Protein AF-A0ABD2W248-F1 (afdb_monomer_lite)

Secondary structure (DSSP, 8-state):
-HHHHHHHHHHHHHHTT-TTHHHHHHHHHHHHHH----HHHHHHHHHHHHHHHHHHHHPPPP----HHHHHHHHHHHHHHHHHHTS-GGGTEEEEEETTTEEEEEESSPPPTT--------S-----GGGTTTB-TTT--B-TT-EE-SS-SS-EESSHHHHHHHIIIIIHHHHHHHHHHHHH-TTHHHHHHHHHHHHHHHHTT-SSHHHHHHHHT--SSS--PPPSS---HHHHHHHHHHGGGGG---S--HHHHHHHHHHHHHHHHHSSSS-GGGTTS-GGGGGG-HHHHHHHHHHHHHHHHHHHH-----------HHHHHHHHHHTT-TTS-------

pLDDT: mean 82.53, std 17.29, range [22.02, 96.44]

InterPro domains:
  IPR002893 Zinc finger, MYND-type [PS01360] (135-174)
  IPR002893 Zinc finger, MYND-type [PS50865] (135-174)
  IPR046341 SET domain superfamily [SSF82199] (90-182)
  IPR052097 SET and MYND domain-containing protein [PTHR46165] (3-312)

Foldseek 3Di:
DVLLVLLVVLLVCLQQVHPCSVVSLVVSVVVLVVDPDDPVVNVVSVVSSVVSVVSSVPHDHDDDPPVVVVVVVVVVVVLLVVQVVDDLVVFWDWDQDPPPGTDIGGPDDDDPPHDNDDDDDLWDADDQVCQQQAARQPRHGLPPWDADPQARRGTHNDPVSVVVLCLQACVLCRQLVVVLCVVPVCLCVQQVRLNSLLRNLCSVDPDLVVVCVQQCCDPDRDGDHDPDPRDPSSVSLVVLSVLLPPQDPDPPVVLLVSLLSSLLSSLCGHPRDPVVSNPDDSVCCVVDPSSVVSSVSSSSSSSSCVPPPDDDDDDDVPDVVVVVVVVVVVVPPPDDDDPDDD

Organism: NCBI:txid54128

Structure (mmCIF, N/CA/C/O backbone):
data_AF-A0ABD2W248-F1
#
_entry.id   AF-A0ABD2W248-F1
#
loop_
_atom_site.group_PDB
_atom_site.id
_atom_site.type_symbol
_atom_site.label_atom_id
_atom_site.label_alt_id
_atom_site.label_comp_id
_atom_site.label_asym_id
_atom_site.label_entity_id
_atom_site.label_seq_id
_atom_site.pdbx_PDB_ins_code
_atom_site.Cartn_x
_atom_site.Cartn_y
_atom_site.Cartn_z
_atom_site.occupancy
_atom_site.B_iso_or_equiv
_atom_site.auth_seq_id
_atom_site.auth_comp_id
_atom_site.auth_asym_id
_atom_site.auth_atom_id
_atom_site.pdbx_PDB_model_num
ATOM 1 N N . MET A 1 1 ? 29.652 6.378 -11.101 1.00 60.09 1 MET A N 1
ATOM 2 C CA . MET A 1 1 ? 28.408 5.580 -10.934 1.00 60.09 1 MET A CA 1
ATOM 3 C C . MET A 1 1 ? 27.224 6.115 -11.757 1.00 60.09 1 MET A C 1
ATOM 5 O O . MET A 1 1 ? 26.672 5.351 -12.539 1.00 60.09 1 MET A O 1
ATOM 9 N N . LYS A 1 2 ? 26.875 7.413 -11.671 1.00 78.38 2 LYS A N 1
ATOM 10 C CA . LYS A 1 2 ? 25.705 8.021 -12.350 1.00 78.38 2 LYS A CA 1
ATOM 11 C C . LYS A 1 2 ? 25.655 7.810 -13.876 1.00 78.38 2 LYS A C 1
ATOM 13 O O . LYS A 1 2 ? 24.636 7.373 -14.392 1.00 78.38 2 LYS A O 1
ATOM 18 N N . LEU A 1 3 ? 26.761 8.012 -14.597 1.00 87.19 3 LEU A N 1
ATOM 19 C CA . LEU A 1 3 ? 26.796 7.879 -16.064 1.00 87.19 3 LEU A CA 1
ATOM 20 C C . LEU A 1 3 ? 26.410 6.475 -16.575 1.00 87.19 3 LEU A C 1
ATOM 22 O O . LEU A 1 3 ? 25.696 6.353 -17.569 1.00 87.19 3 LEU A O 1
ATOM 26 N N . LYS A 1 4 ? 26.838 5.406 -15.885 1.00 87.44 4 LYS A N 1
ATOM 27 C CA . LYS A 1 4 ? 26.494 4.023 -16.264 1.00 87.44 4 LYS A CA 1
ATOM 28 C C . LYS A 1 4 ? 24.980 3.784 -16.197 1.00 87.44 4 LYS A C 1
ATOM 30 O O . LYS A 1 4 ? 24.439 3.123 -17.079 1.00 87.44 4 LYS A O 1
ATOM 35 N N . LEU A 1 5 ? 24.300 4.370 -15.207 1.00 88.38 5 LEU A N 1
ATOM 36 C CA . LEU A 1 5 ? 22.841 4.289 -15.072 1.00 88.38 5 LEU A CA 1
ATOM 37 C C . LEU A 1 5 ? 22.132 4.979 -16.237 1.00 88.38 5 LEU A C 1
ATOM 39 O O . LEU A 1 5 ? 21.208 4.416 -16.814 1.00 88.38 5 LEU A O 1
ATOM 43 N N . TYR A 1 6 ? 22.608 6.157 -16.640 1.00 92.56 6 TYR A N 1
ATOM 44 C CA . TYR A 1 6 ? 22.074 6.863 -17.805 1.00 92.56 6 TYR A CA 1
ATOM 45 C C . TYR A 1 6 ? 22.302 6.086 -19.103 1.00 92.56 6 TYR A C 1
ATOM 47 O O . TYR A 1 6 ? 21.393 5.972 -19.925 1.00 92.56 6 TYR A O 1
ATOM 55 N N . CYS A 1 7 ? 23.481 5.480 -19.264 1.00 93.75 7 CYS A N 1
ATOM 56 C CA . CYS A 1 7 ? 23.765 4.614 -20.405 1.00 93.75 7 CYS A CA 1
ATOM 57 C C . CYS A 1 7 ? 22.802 3.420 -20.464 1.00 93.75 7 CYS A C 1
ATOM 59 O O . CYS A 1 7 ? 22.291 3.083 -21.533 1.00 93.75 7 CYS A O 1
ATOM 61 N N . GLN A 1 8 ? 22.515 2.801 -19.316 1.00 92.12 8 GLN A N 1
ATOM 62 C CA . GLN A 1 8 ? 21.540 1.718 -19.232 1.00 92.12 8 GLN A CA 1
ATOM 63 C C . GLN A 1 8 ? 20.114 2.210 -19.520 1.00 92.12 8 GLN A C 1
ATOM 65 O O . GLN A 1 8 ? 19.398 1.568 -20.284 1.00 92.12 8 GLN A O 1
ATOM 70 N N . LYS A 1 9 ? 19.719 3.377 -18.992 1.00 91.75 9 LYS A N 1
ATOM 71 C CA . LYS A 1 9 ? 18.423 4.017 -19.274 1.00 91.75 9 LYS A CA 1
ATOM 72 C C . LYS A 1 9 ? 18.227 4.236 -20.776 1.00 91.75 9 LYS A C 1
ATOM 74 O O . LYS A 1 9 ? 17.177 3.878 -21.300 1.00 91.75 9 LYS A O 1
ATOM 79 N N . ALA A 1 10 ? 19.236 4.758 -21.478 1.00 95.31 10 ALA A N 1
ATOM 80 C CA . ALA A 1 10 ? 19.175 4.969 -22.926 1.00 95.31 10 ALA A CA 1
ATOM 81 C C . ALA A 1 10 ? 18.964 3.653 -23.696 1.00 95.31 10 ALA A C 1
ATOM 83 O O . ALA A 1 10 ? 18.119 3.593 -24.587 1.00 95.31 10 ALA A O 1
ATOM 84 N N . LYS A 1 11 ? 19.675 2.583 -23.312 1.00 94.56 11 LYS A N 1
ATOM 85 C CA . LYS A 1 11 ? 19.497 1.236 -23.883 1.00 94.56 11 LYS A CA 1
ATOM 86 C C . LYS A 1 11 ? 18.090 0.688 -23.643 1.00 94.56 11 LYS A C 1
ATOM 88 O O . LYS A 1 11 ? 17.453 0.226 -24.582 1.00 94.56 11 LYS A O 1
ATOM 93 N N . CYS A 1 12 ? 17.575 0.783 -22.418 1.00 92.19 12 CYS A N 1
ATOM 94 C CA . CYS A 1 12 ? 16.215 0.339 -22.108 1.00 92.19 12 CYS A CA 1
ATOM 95 C C . CYS A 1 12 ? 15.169 1.121 -22.916 1.00 92.19 12 CYS A C 1
ATOM 97 O O . CYS A 1 12 ? 14.273 0.518 -23.495 1.00 92.19 12 CYS A O 1
ATOM 99 N N . LEU A 1 13 ? 15.301 2.447 -23.024 1.00 93.12 13 LEU A N 1
ATOM 100 C CA . LEU A 1 13 ? 14.399 3.273 -23.835 1.00 93.12 13 LEU A CA 1
ATOM 101 C C . LEU A 1 13 ? 14.474 2.924 -25.327 1.00 93.12 13 LEU A C 1
ATOM 103 O O . LEU A 1 13 ? 13.445 2.909 -25.998 1.00 93.12 13 LEU A O 1
ATOM 107 N N . ALA A 1 14 ? 15.666 2.597 -25.836 1.00 95.00 14 ALA A N 1
ATOM 108 C CA . ALA A 1 14 ? 15.845 2.117 -27.202 1.00 95.00 14 ALA A CA 1
ATOM 109 C C . ALA A 1 14 ? 15.133 0.780 -27.436 1.00 95.00 14 ALA A C 1
ATOM 111 O O . ALA A 1 14 ? 14.378 0.664 -28.399 1.00 95.00 14 ALA A O 1
ATOM 112 N N . ALA A 1 15 ? 15.296 -0.177 -26.518 1.00 93.00 15 ALA A N 1
ATOM 113 C CA . ALA A 1 15 ? 14.572 -1.443 -26.544 1.00 93.00 15 ALA A CA 1
ATOM 114 C C . ALA A 1 15 ? 13.050 -1.242 -26.431 1.00 93.00 15 ALA A C 1
ATOM 116 O O . ALA A 1 15 ? 12.291 -1.964 -27.059 1.00 93.00 15 ALA A O 1
ATOM 117 N N . LEU A 1 16 ? 12.570 -0.233 -25.703 1.00 90.69 16 LEU A N 1
ATOM 118 C CA . LEU A 1 16 ? 11.138 0.087 -25.632 1.00 90.69 16 LEU A CA 1
ATOM 119 C C . LEU A 1 16 ? 10.607 0.828 -26.874 1.00 90.69 16 LEU A C 1
ATOM 121 O O . LEU A 1 16 ? 9.399 1.010 -27.002 1.00 90.69 16 LEU A O 1
ATOM 125 N N . GLY A 1 17 ? 11.478 1.261 -27.792 1.00 92.06 17 GLY A N 1
ATOM 126 C CA . GLY A 1 17 ? 11.094 2.085 -28.943 1.00 92.06 17 GLY A CA 1
ATOM 127 C C . GLY A 1 17 ? 10.749 3.536 -28.582 1.00 92.06 17 GLY A C 1
ATOM 128 O O . GLY A 1 17 ? 10.152 4.243 -29.387 1.00 92.06 17 GLY A O 1
ATOM 129 N N . SER A 1 18 ? 11.116 4.002 -27.385 1.00 92.12 18 SER A N 1
ATOM 130 C CA . SER A 1 18 ? 10.799 5.352 -26.914 1.00 92.12 18 SER A CA 1
ATOM 131 C C . SER A 1 18 ? 11.720 6.407 -27.536 1.00 92.12 18 SER A C 1
ATOM 133 O O . SER A 1 18 ? 12.946 6.262 -27.525 1.00 92.12 18 SER A O 1
ATOM 135 N N . SER A 1 19 ? 11.143 7.513 -28.016 1.00 90.81 19 SER A N 1
ATOM 136 C CA . SER A 1 19 ? 11.886 8.673 -28.539 1.00 90.81 19 SER A CA 1
ATOM 137 C C . SER A 1 19 ? 12.715 9.398 -27.468 1.00 90.81 19 SER A C 1
ATOM 139 O O . SER A 1 19 ? 13.750 9.980 -27.796 1.00 90.81 19 SER A O 1
ATOM 141 N N . ILE A 1 20 ? 12.345 9.261 -26.186 1.00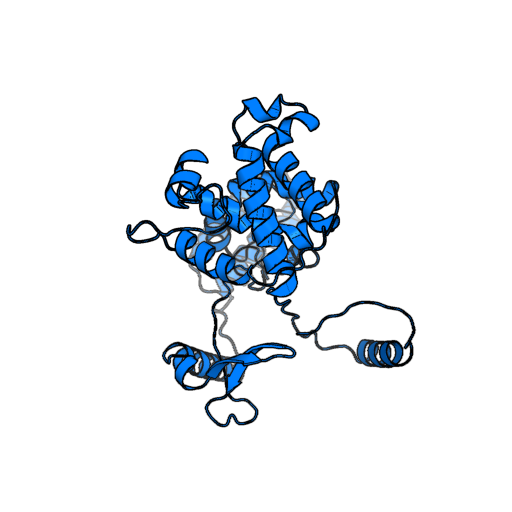 94.00 20 ILE A N 1
ATOM 142 C CA . ILE A 1 20 ? 13.029 9.856 -25.019 1.00 94.00 20 ILE A CA 1
ATOM 143 C C . ILE A 1 20 ? 14.499 9.402 -24.928 1.00 94.00 20 ILE A C 1
ATOM 145 O O . ILE A 1 20 ? 15.333 10.069 -24.316 1.00 94.00 20 ILE A O 1
ATOM 149 N N . LYS A 1 21 ? 14.869 8.285 -25.576 1.00 93.31 21 LYS A N 1
ATOM 150 C CA . LYS A 1 21 ? 16.261 7.809 -25.633 1.00 93.31 21 LYS A CA 1
ATOM 151 C C . LYS A 1 21 ? 17.237 8.889 -26.118 1.00 93.31 21 LYS A C 1
ATOM 153 O O . LYS A 1 21 ? 18.353 8.955 -25.610 1.00 93.31 21 LYS A O 1
ATOM 158 N N . ASN A 1 22 ? 16.816 9.746 -27.052 1.00 92.81 22 ASN A N 1
ATOM 159 C CA . ASN A 1 22 ? 17.660 10.799 -27.615 1.00 92.81 22 ASN A CA 1
ATOM 160 C C . ASN A 1 22 ? 17.950 11.904 -26.590 1.00 92.81 22 ASN A C 1
ATOM 162 O O . ASN A 1 22 ? 19.072 12.402 -26.526 1.00 92.81 22 ASN A O 1
ATOM 166 N N . ASP A 1 23 ? 16.975 12.239 -25.746 1.00 95.44 23 ASP A N 1
ATOM 167 C CA . ASP A 1 23 ? 17.137 13.216 -24.666 1.00 95.44 23 ASP A CA 1
ATOM 168 C C . ASP A 1 23 ? 18.142 12.707 -23.636 1.00 95.44 23 ASP A C 1
ATOM 170 O O . ASP A 1 23 ? 19.096 13.401 -23.294 1.00 95.44 23 ASP A O 1
ATOM 174 N N . VAL A 1 24 ? 18.018 11.434 -23.252 1.00 94.69 24 VAL A N 1
ATOM 175 C CA . VAL A 1 24 ? 18.951 10.792 -22.318 1.00 94.69 24 VAL A CA 1
ATOM 176 C C . VAL A 1 24 ? 20.369 10.715 -22.895 1.00 94.69 24 VAL A C 1
ATOM 178 O O . VAL A 1 24 ? 21.335 10.894 -22.157 1.00 94.69 24 VAL A O 1
ATOM 181 N N . LEU A 1 25 ? 20.531 10.484 -24.205 1.00 94.69 25 LEU A N 1
ATOM 182 C CA . LEU A 1 25 ? 21.846 10.540 -24.856 1.00 94.69 25 LEU A CA 1
ATOM 183 C C . LEU A 1 25 ? 22.465 11.945 -24.793 1.00 94.69 25 LEU A C 1
ATOM 185 O O . LEU A 1 25 ? 23.667 12.057 -24.555 1.00 94.69 25 LEU A O 1
ATOM 189 N N . ARG A 1 26 ? 21.657 13.004 -24.948 1.00 94.38 26 ARG A N 1
ATOM 190 C CA . ARG A 1 26 ? 22.117 14.392 -24.774 1.00 94.38 26 ARG A CA 1
ATOM 191 C C . ARG A 1 26 ? 22.531 14.668 -23.328 1.00 94.38 26 ARG A C 1
ATOM 193 O O . ARG A 1 26 ? 23.583 15.264 -23.109 1.00 94.38 26 ARG A O 1
ATOM 200 N N . GLU A 1 27 ? 21.764 14.185 -22.351 1.00 94.19 27 GLU A N 1
ATOM 201 C CA . GLU A 1 27 ? 22.117 14.293 -20.928 1.00 94.19 27 GLU A CA 1
ATOM 202 C C . GLU A 1 27 ? 23.437 13.571 -20.606 1.00 94.19 27 GLU A C 1
ATOM 204 O O . GLU A 1 27 ? 24.258 14.096 -19.857 1.00 94.19 27 GLU A O 1
ATOM 209 N N . ILE A 1 28 ? 23.693 12.397 -21.199 1.00 94.00 28 ILE A N 1
ATOM 210 C CA . ILE A 1 28 ? 24.971 11.675 -21.048 1.00 94.00 28 ILE A CA 1
ATOM 211 C C . ILE A 1 28 ? 26.148 12.540 -21.513 1.00 94.00 28 ILE A C 1
ATOM 213 O O . ILE A 1 28 ? 27.149 12.637 -20.800 1.00 94.00 28 ILE A O 1
ATOM 217 N N . ASP A 1 29 ? 26.022 13.181 -22.678 1.00 92.00 29 ASP A N 1
ATOM 218 C CA . ASP A 1 29 ? 27.070 14.046 -23.226 1.00 92.00 29 ASP A CA 1
ATOM 219 C C . ASP A 1 29 ? 27.297 15.289 -22.350 1.00 92.00 29 ASP A C 1
ATOM 221 O O . ASP A 1 29 ? 28.439 15.696 -22.134 1.00 92.00 29 ASP A O 1
ATOM 225 N N . GLN A 1 30 ? 26.228 15.876 -21.802 1.00 91.06 30 GLN A N 1
ATOM 226 C CA . GLN A 1 30 ? 26.321 17.005 -20.869 1.00 91.06 30 GLN A CA 1
ATOM 227 C C . GLN A 1 30 ? 27.005 16.613 -19.557 1.00 91.06 30 GLN A C 1
ATOM 229 O O . GLN A 1 30 ? 27.930 17.298 -19.122 1.00 91.06 30 GLN A O 1
ATOM 234 N N . ILE A 1 31 ? 26.597 15.491 -18.951 1.00 89.38 31 ILE A N 1
ATOM 235 C CA . ILE A 1 31 ? 27.214 14.965 -17.727 1.00 89.38 31 ILE A CA 1
ATOM 236 C C . ILE A 1 31 ? 28.708 14.758 -17.961 1.00 89.38 31 ILE A C 1
ATOM 238 O O . ILE A 1 31 ? 29.515 15.204 -17.149 1.00 89.38 31 ILE A O 1
ATOM 242 N N . PHE A 1 32 ? 29.084 14.130 -19.076 1.00 89.88 32 PHE A N 1
ATOM 243 C CA . PHE A 1 32 ? 30.483 13.886 -19.409 1.00 89.88 32 PHE A CA 1
ATOM 244 C C . PHE A 1 32 ? 31.294 15.183 -19.539 1.00 89.88 32 PHE A C 1
ATOM 246 O O . PHE A 1 32 ? 32.350 15.283 -18.926 1.00 89.88 32 PHE A O 1
ATOM 253 N N . LYS A 1 33 ? 30.779 16.202 -20.242 1.00 86.94 33 LYS A N 1
ATOM 254 C CA . LYS A 1 33 ? 31.461 17.503 -20.404 1.00 86.94 33 LYS A CA 1
ATOM 255 C C . LYS A 1 33 ? 31.737 18.223 -19.084 1.00 86.94 33 LYS A C 1
ATOM 257 O O . LYS A 1 33 ? 32.751 18.896 -18.958 1.00 86.94 33 LYS A O 1
ATOM 262 N N . ILE A 1 34 ? 30.827 18.107 -18.120 1.00 87.44 34 ILE A N 1
ATOM 263 C CA . ILE A 1 34 ? 30.936 18.779 -16.815 1.00 87.44 34 ILE A CA 1
ATOM 264 C C . ILE A 1 34 ? 31.796 17.952 -15.838 1.00 87.44 34 ILE A C 1
ATOM 266 O O . ILE A 1 34 ? 32.235 18.447 -14.799 1.00 87.44 34 ILE A O 1
ATOM 270 N N . SER A 1 35 ? 32.064 16.684 -16.160 1.00 84.25 35 SER A N 1
ATOM 271 C CA . SER A 1 35 ? 32.837 15.789 -15.303 1.00 84.25 35 SER A CA 1
ATOM 272 C C . SER A 1 35 ? 34.314 16.190 -15.287 1.00 84.25 35 SER A C 1
ATOM 274 O O . SER A 1 35 ? 34.984 16.140 -16.314 1.00 84.25 35 SER A O 1
ATOM 276 N N . LYS A 1 36 ? 34.861 16.512 -14.110 1.00 81.44 36 LYS A N 1
ATOM 277 C CA . LYS A 1 36 ? 36.313 16.639 -13.910 1.00 81.44 36 LYS A CA 1
ATOM 278 C C . LYS A 1 36 ? 36.906 15.250 -13.660 1.00 81.44 36 LYS A C 1
ATOM 280 O O . LYS A 1 36 ? 36.936 14.794 -12.521 1.00 81.44 36 LYS A O 1
ATOM 285 N N . LEU A 1 37 ? 37.289 14.555 -14.729 1.00 82.88 37 LEU A N 1
ATOM 286 C CA . LEU A 1 37 ? 37.864 13.205 -14.681 1.00 82.88 37 LEU A CA 1
ATOM 287 C C . LEU A 1 37 ? 39.373 13.237 -14.942 1.00 82.88 37 LEU A C 1
ATOM 289 O O . LEU A 1 37 ? 39.871 14.137 -15.616 1.00 82.88 37 LEU A O 1
ATOM 293 N N . SER A 1 38 ? 40.089 12.228 -14.443 1.00 83.69 38 SER A N 1
ATOM 294 C CA . SER A 1 38 ? 41.468 11.966 -14.862 1.00 83.69 38 SER A CA 1
ATOM 295 C C . SER A 1 38 ? 41.523 11.602 -16.358 1.00 83.69 38 SER A C 1
ATOM 297 O O . SER A 1 38 ? 40.505 11.254 -16.967 1.00 83.69 38 SER A O 1
ATOM 299 N N . VAL A 1 39 ? 42.706 11.661 -16.976 1.00 77.38 39 VAL A N 1
ATOM 300 C CA . VAL A 1 39 ? 42.889 11.296 -18.397 1.00 77.38 39 VAL A CA 1
ATOM 301 C C . VAL A 1 39 ? 42.500 9.831 -18.651 1.00 77.38 39 VAL A C 1
ATOM 303 O O . VAL A 1 39 ? 41.821 9.522 -19.633 1.00 77.38 39 VAL A O 1
ATOM 306 N N . GLU A 1 40 ? 42.869 8.934 -17.738 1.00 80.50 40 GLU A N 1
ATOM 307 C CA . GLU A 1 40 ? 42.555 7.503 -17.817 1.00 80.50 40 GLU A CA 1
ATOM 308 C C . GLU A 1 40 ? 41.045 7.249 -17.695 1.00 80.50 40 GLU A C 1
ATOM 310 O O . GLU A 1 40 ? 40.452 6.566 -18.540 1.00 80.50 40 GLU A O 1
ATOM 315 N N . ASP A 1 41 ? 40.389 7.883 -16.718 1.00 84.00 41 ASP A N 1
ATOM 316 C CA . ASP A 1 41 ? 38.936 7.795 -16.536 1.00 84.00 41 ASP A CA 1
ATOM 317 C C . ASP A 1 41 ? 38.171 8.375 -17.729 1.00 84.00 41 ASP A C 1
ATOM 319 O O . ASP A 1 41 ? 37.129 7.846 -18.127 1.00 84.00 41 ASP A O 1
ATOM 323 N N . THR A 1 42 ? 38.695 9.442 -18.338 1.00 85.94 42 THR A N 1
ATOM 324 C CA . THR A 1 42 ? 38.107 10.084 -19.521 1.00 85.94 42 THR A CA 1
ATOM 325 C C . THR A 1 42 ? 38.038 9.105 -20.693 1.00 85.94 42 THR A C 1
ATOM 327 O O . THR A 1 42 ? 36.970 8.926 -21.287 1.00 85.94 42 THR A O 1
ATOM 330 N N . ASN A 1 43 ? 39.138 8.407 -20.990 1.00 86.44 43 ASN A N 1
ATOM 331 C CA . ASN A 1 43 ? 39.191 7.413 -22.066 1.00 86.44 43 ASN A CA 1
ATOM 332 C C . ASN A 1 43 ? 38.251 6.229 -21.804 1.00 86.44 43 ASN A C 1
ATOM 334 O O . ASN A 1 43 ? 37.510 5.794 -22.696 1.00 86.44 43 ASN A O 1
ATOM 338 N N . PHE A 1 44 ? 38.237 5.729 -20.567 1.00 87.88 44 PHE A N 1
ATOM 339 C CA . PHE A 1 44 ? 37.343 4.648 -20.162 1.00 87.88 44 PHE A CA 1
ATOM 340 C C . PHE A 1 44 ? 35.867 5.035 -20.341 1.00 87.88 44 PHE A C 1
ATOM 342 O O . PHE A 1 44 ? 35.078 4.292 -20.939 1.00 87.88 44 PHE A O 1
ATOM 349 N N . VAL A 1 45 ? 35.494 6.226 -19.873 1.00 88.00 45 VAL A N 1
ATOM 350 C CA . VAL A 1 45 ? 34.131 6.751 -19.962 1.00 88.00 45 VAL A CA 1
ATOM 351 C C . VAL A 1 45 ? 33.705 6.994 -21.413 1.00 88.00 45 VAL A C 1
ATOM 353 O O . VAL A 1 45 ? 32.607 6.577 -21.794 1.00 88.00 45 VAL A O 1
ATOM 356 N N . LEU A 1 46 ? 34.565 7.579 -22.250 1.00 89.94 46 LEU A N 1
ATOM 357 C CA . LEU A 1 46 ? 34.296 7.770 -23.680 1.00 89.94 46 LEU A CA 1
ATOM 358 C C . LEU A 1 46 ? 33.978 6.451 -24.382 1.00 89.94 46 LEU A C 1
ATOM 360 O O . LEU A 1 46 ? 33.028 6.369 -25.165 1.00 89.94 46 LEU A O 1
ATOM 364 N N . ASN A 1 47 ? 34.721 5.389 -24.066 1.00 92.12 47 ASN A N 1
ATOM 365 C CA . ASN A 1 47 ? 34.468 4.073 -24.639 1.00 92.12 47 ASN A CA 1
ATOM 366 C C . ASN A 1 47 ? 33.093 3.521 -24.218 1.00 92.12 47 ASN A C 1
ATOM 368 O O . ASN A 1 47 ? 32.382 2.945 -25.045 1.00 92.12 47 ASN A O 1
ATOM 372 N N . ILE A 1 48 ? 32.670 3.736 -22.964 1.00 92.44 48 ILE A N 1
ATOM 373 C CA . ILE A 1 48 ? 31.324 3.361 -22.488 1.00 92.44 48 ILE A CA 1
ATOM 374 C C . ILE A 1 48 ? 30.238 4.125 -23.252 1.00 92.44 48 ILE A C 1
ATOM 376 O O . ILE A 1 48 ? 29.266 3.511 -23.705 1.00 92.44 48 ILE A O 1
ATOM 380 N N . ILE A 1 49 ? 30.393 5.441 -23.410 1.00 94.00 49 ILE A N 1
ATOM 381 C CA . ILE A 1 49 ? 29.425 6.288 -24.119 1.00 94.00 49 ILE A CA 1
ATOM 382 C C . ILE A 1 49 ? 29.324 5.848 -25.581 1.00 94.00 49 ILE A C 1
ATOM 384 O O . ILE A 1 49 ? 28.221 5.610 -26.075 1.00 94.00 49 ILE A O 1
ATOM 388 N N . ARG A 1 50 ? 30.461 5.645 -26.256 1.00 95.38 50 ARG A N 1
ATOM 389 C CA . ARG A 1 50 ? 30.517 5.182 -27.650 1.00 95.38 50 ARG A CA 1
ATOM 390 C C . ARG A 1 50 ? 29.825 3.831 -27.829 1.00 95.38 50 ARG A C 1
ATOM 392 O O . ARG A 1 50 ? 28.962 3.700 -28.694 1.00 95.38 50 ARG A O 1
ATOM 399 N N . LYS A 1 51 ? 30.143 2.844 -26.980 1.00 95.75 51 LYS A N 1
ATOM 400 C CA . LYS A 1 51 ? 29.483 1.523 -26.992 1.00 95.75 51 LYS A CA 1
ATOM 401 C C . LYS A 1 51 ? 27.978 1.640 -26.755 1.00 95.75 51 LYS A C 1
ATOM 403 O O . LYS A 1 51 ? 27.199 0.915 -27.364 1.00 95.75 51 LYS A O 1
ATOM 408 N N . THR A 1 52 ? 27.562 2.554 -25.883 1.00 95.81 52 THR A N 1
ATOM 409 C CA . THR A 1 52 ? 26.146 2.800 -25.593 1.00 95.81 52 THR A CA 1
ATOM 410 C C . THR A 1 52 ? 25.423 3.402 -26.791 1.00 95.81 52 THR A C 1
ATOM 412 O O . THR A 1 52 ? 24.388 2.868 -27.174 1.00 95.81 52 THR A O 1
ATOM 415 N N . LYS A 1 53 ? 25.972 4.450 -27.420 1.00 96.19 53 LYS A N 1
ATOM 416 C CA . LYS A 1 53 ? 25.392 5.071 -28.623 1.00 96.19 53 LYS A CA 1
ATOM 417 C C . LYS A 1 53 ? 25.266 4.066 -29.769 1.00 96.19 53 LYS A C 1
ATOM 419 O O . LYS A 1 53 ? 24.201 3.971 -30.370 1.00 96.19 53 LYS A O 1
ATOM 424 N N . ALA A 1 54 ? 26.306 3.263 -30.005 1.00 96.44 54 ALA A N 1
ATOM 425 C CA . ALA A 1 54 ? 26.278 2.203 -31.011 1.00 96.44 54 ALA A CA 1
ATOM 426 C C . ALA A 1 54 ? 25.178 1.165 -30.728 1.00 96.44 54 ALA A C 1
ATOM 428 O O . ALA A 1 54 ? 24.406 0.830 -31.621 1.00 96.44 54 ALA A O 1
ATOM 429 N N . ALA A 1 55 ? 25.058 0.704 -29.477 1.00 95.50 55 ALA A N 1
ATOM 430 C CA . ALA A 1 55 ? 24.017 -0.245 -29.086 1.00 95.50 55 ALA A CA 1
ATOM 431 C C . ALA A 1 55 ? 22.602 0.350 -29.207 1.00 95.50 55 ALA A C 1
ATOM 433 O O . ALA A 1 55 ? 21.692 -0.319 -29.676 1.00 95.50 55 ALA A O 1
ATOM 434 N N . VAL A 1 56 ? 22.407 1.612 -28.818 1.00 95.50 56 VAL A N 1
ATOM 435 C CA . VAL A 1 56 ? 21.114 2.308 -28.939 1.00 95.50 56 VAL A CA 1
ATOM 436 C C . VAL A 1 56 ? 20.694 2.479 -30.402 1.00 95.50 56 VAL A C 1
ATOM 438 O O . VAL A 1 56 ? 19.504 2.378 -30.700 1.00 95.50 56 VAL A O 1
ATOM 441 N N . ALA A 1 57 ? 21.648 2.722 -31.305 1.00 94.00 57 ALA A N 1
ATOM 442 C CA . ALA A 1 57 ? 21.387 2.865 -32.735 1.00 94.00 57 ALA A CA 1
ATOM 443 C C . ALA A 1 57 ? 20.985 1.538 -33.401 1.00 94.00 57 ALA A C 1
ATOM 445 O O . ALA A 1 57 ? 20.145 1.540 -34.297 1.00 94.00 57 ALA A O 1
ATOM 446 N N . SER A 1 58 ? 21.555 0.412 -32.960 1.00 94.12 58 SER A N 1
ATOM 447 C CA . SER A 1 58 ? 21.271 -0.913 -33.528 1.00 94.12 58 SER A CA 1
ATOM 448 C C . SER A 1 58 ? 20.138 -1.674 -32.830 1.00 94.12 58 SER A C 1
ATOM 450 O O . SER A 1 58 ? 19.651 -2.672 -33.366 1.00 94.12 58 SER A O 1
ATOM 452 N N . MET A 1 59 ? 19.700 -1.233 -31.645 1.00 94.00 59 MET A N 1
ATOM 453 C CA . MET A 1 59 ? 18.611 -1.872 -30.904 1.00 94.00 59 MET A CA 1
ATOM 454 C C . MET A 1 59 ? 17.284 -1.787 -31.657 1.00 94.00 59 MET A C 1
ATOM 456 O O . MET A 1 59 ? 16.786 -0.707 -31.975 1.00 94.00 59 MET A O 1
ATOM 460 N N . LYS A 1 60 ? 16.670 -2.953 -31.865 1.00 91.25 60 LYS A N 1
ATOM 461 C CA . LYS A 1 60 ? 15.279 -3.068 -32.306 1.00 91.25 60 LYS A CA 1
ATOM 462 C C . LYS A 1 60 ? 14.346 -2.952 -31.105 1.00 91.25 60 LYS A C 1
ATOM 464 O O . LYS A 1 60 ? 14.724 -3.294 -29.983 1.00 91.25 60 LYS A O 1
ATOM 469 N N . GLN A 1 61 ? 13.116 -2.511 -31.360 1.00 90.94 61 GLN A N 1
ATOM 470 C CA . GLN A 1 61 ? 12.069 -2.543 -30.348 1.00 90.94 61 GLN A CA 1
ATOM 471 C C . GLN A 1 61 ? 11.861 -3.989 -29.882 1.00 90.94 61 GLN A C 1
ATOM 473 O O . GLN A 1 61 ? 11.636 -4.891 -30.693 1.00 90.94 61 GLN A O 1
ATOM 478 N N . PHE A 1 62 ? 11.957 -4.200 -28.576 1.00 88.00 62 PHE A N 1
ATOM 479 C CA . PHE A 1 62 ? 11.683 -5.461 -27.921 1.00 88.00 62 PHE A CA 1
ATOM 480 C C . PHE A 1 62 ? 10.225 -5.837 -28.170 1.00 88.00 62 PHE A C 1
ATOM 482 O O . PHE A 1 62 ? 9.306 -5.086 -27.838 1.00 88.00 62 PHE A O 1
ATOM 489 N N . LYS A 1 63 ? 10.029 -7.018 -28.751 1.00 85.12 63 LYS A N 1
ATOM 490 C CA . LYS A 1 63 ? 8.726 -7.660 -28.863 1.00 85.12 63 LYS A CA 1
ATOM 491 C C . LYS A 1 63 ? 8.759 -8.908 -27.988 1.00 85.12 63 LYS A C 1
ATOM 493 O O . LYS A 1 63 ? 9.692 -9.699 -28.142 1.00 85.12 63 LYS A O 1
ATOM 498 N N . PRO A 1 64 ? 7.787 -9.092 -27.081 1.00 81.00 64 PRO A N 1
ATOM 499 C CA . PRO A 1 64 ? 7.715 -10.314 -26.308 1.00 81.00 64 PRO A CA 1
ATOM 500 C C . PRO A 1 64 ? 7.560 -11.500 -27.264 1.00 81.00 64 PRO A C 1
ATOM 502 O O . PRO A 1 64 ? 6.714 -11.505 -28.153 1.00 81.00 64 PRO A O 1
ATOM 505 N N . ASN A 1 65 ? 8.428 -12.482 -27.090 1.00 83.19 65 ASN A N 1
ATOM 506 C CA . ASN A 1 65 ? 8.593 -13.652 -27.946 1.00 83.19 65 ASN A CA 1
ATOM 507 C C . ASN A 1 65 ? 7.798 -14.868 -27.449 1.00 83.19 65 ASN A C 1
ATOM 509 O O . ASN A 1 65 ? 7.570 -15.801 -28.213 1.00 83.19 65 ASN A O 1
ATOM 513 N N . ASN A 1 66 ? 7.321 -14.843 -26.203 1.00 86.75 66 ASN A N 1
ATOM 514 C CA . ASN A 1 66 ? 6.447 -15.878 -25.665 1.00 86.75 66 ASN A CA 1
ATOM 515 C C . ASN A 1 66 ? 4.973 -15.538 -25.951 1.00 86.75 66 ASN A C 1
ATOM 517 O O . ASN A 1 66 ? 4.273 -15.001 -25.093 1.00 86.75 66 ASN A O 1
ATOM 521 N N . GLN A 1 67 ? 4.523 -15.802 -27.183 1.00 88.00 67 GLN A N 1
ATOM 522 C CA . GLN A 1 67 ? 3.129 -15.560 -27.576 1.00 88.00 67 GLN A CA 1
ATOM 523 C C . GLN A 1 67 ? 2.140 -16.409 -26.775 1.00 88.00 67 GLN A C 1
ATOM 525 O O . GLN A 1 67 ? 1.078 -15.903 -26.423 1.00 88.00 67 GLN A O 1
ATOM 530 N N . GLN A 1 68 ? 2.515 -17.642 -26.428 1.00 89.81 68 GLN A N 1
ATOM 531 C CA . GLN A 1 68 ? 1.702 -18.523 -25.594 1.00 89.81 68 GLN A CA 1
ATOM 532 C C . GLN A 1 68 ? 1.377 -17.862 -24.247 1.00 89.81 68 GLN A C 1
ATOM 534 O O . GLN A 1 68 ? 0.210 -17.724 -23.900 1.00 89.81 68 GLN A O 1
ATOM 539 N N . PHE A 1 69 ? 2.385 -17.350 -23.534 1.00 86.06 69 PHE A N 1
ATOM 540 C CA . PHE A 1 69 ? 2.175 -16.653 -22.260 1.00 86.06 69 PHE A CA 1
ATOM 541 C C . PHE A 1 69 ? 1.258 -15.428 -22.395 1.00 86.06 69 PHE A C 1
ATOM 543 O O . PHE A 1 69 ? 0.461 -15.140 -21.504 1.00 86.06 69 PHE A O 1
ATOM 550 N N . LEU A 1 70 ? 1.370 -14.678 -23.497 1.00 87.12 70 LEU A N 1
ATOM 551 C CA . LEU A 1 70 ? 0.507 -13.518 -23.732 1.00 87.12 70 LEU A CA 1
ATOM 552 C C . LEU A 1 70 ? -0.951 -13.935 -23.949 1.00 87.12 70 LEU A C 1
ATOM 554 O O . LEU A 1 70 ? -1.838 -13.311 -23.371 1.00 87.12 70 LEU A O 1
ATOM 558 N N . GLN A 1 71 ? -1.180 -14.988 -24.736 1.00 90.19 71 GLN A N 1
ATOM 559 C CA . GLN A 1 71 ? -2.511 -15.545 -24.987 1.00 90.19 71 GLN A CA 1
ATOM 560 C C . GLN A 1 71 ? -3.128 -16.108 -23.703 1.00 90.19 71 GLN A C 1
ATOM 562 O O . GLN A 1 71 ? -4.266 -15.780 -23.377 1.00 90.19 71 GLN A O 1
ATOM 567 N N . GLU A 1 72 ? -2.360 -16.880 -22.929 1.00 89.75 72 GLU A N 1
ATOM 568 C CA . GLU A 1 72 ? -2.781 -17.393 -21.621 1.00 89.75 72 GLU A CA 1
ATOM 569 C C . GLU A 1 72 ? -3.178 -16.241 -20.692 1.00 89.75 72 GLU A C 1
ATOM 571 O O . GLU A 1 72 ? -4.269 -16.236 -20.124 1.00 89.75 72 GLU A O 1
ATOM 576 N N . LYS A 1 73 ? -2.335 -15.207 -20.580 1.00 88.19 73 LYS A N 1
ATOM 577 C CA . LYS A 1 73 ? -2.625 -14.027 -19.758 1.00 88.19 73 LYS A CA 1
ATOM 578 C C . LYS A 1 73 ? -3.907 -13.314 -20.192 1.00 88.19 73 LYS A C 1
ATOM 580 O O . LYS A 1 73 ? -4.676 -12.872 -19.340 1.00 88.19 73 LYS A O 1
ATOM 585 N N . GLU A 1 74 ? -4.132 -13.166 -21.493 1.00 91.06 74 GLU A N 1
ATOM 586 C CA . GLU A 1 74 ? -5.349 -12.552 -22.026 1.00 91.06 74 GLU A CA 1
ATOM 587 C C . GLU A 1 74 ? -6.593 -13.386 -21.694 1.00 91.06 74 GLU A C 1
ATOM 589 O O . GLU A 1 74 ? -7.592 -12.837 -21.225 1.00 91.06 74 GLU A O 1
ATOM 594 N N . GLN A 1 75 ? -6.505 -14.711 -21.833 1.00 91.19 75 GLN A N 1
ATOM 595 C CA . GLN A 1 75 ? -7.567 -15.635 -21.445 1.00 91.19 75 GLN A CA 1
ATOM 596 C C . GLN A 1 75 ? -7.883 -15.542 -19.944 1.00 91.19 75 GLN A C 1
ATOM 598 O O . GLN A 1 75 ? -9.051 -15.403 -19.580 1.00 91.19 75 GLN A O 1
ATOM 603 N N . TYR A 1 76 ? -6.868 -15.548 -19.072 1.00 88.00 76 TYR A N 1
ATOM 604 C CA . TYR A 1 76 ? -7.060 -15.381 -17.626 1.00 88.00 76 TYR A CA 1
ATOM 605 C C . TYR A 1 76 ? -7.719 -14.043 -17.284 1.00 88.00 76 TYR A C 1
ATOM 607 O O . TYR A 1 76 ? -8.678 -14.005 -16.514 1.00 88.00 76 TYR A O 1
ATOM 615 N N . ASN A 1 77 ? -7.256 -12.948 -17.890 1.00 90.69 77 ASN A N 1
ATOM 616 C CA . ASN A 1 77 ? -7.853 -11.631 -17.681 1.00 90.69 77 ASN A CA 1
ATOM 617 C C . ASN A 1 77 ? -9.316 -11.595 -18.127 1.00 90.69 77 ASN A C 1
ATOM 619 O O . ASN A 1 77 ? -10.136 -10.967 -17.463 1.00 90.69 77 ASN A O 1
ATOM 623 N N . LYS A 1 78 ? -9.660 -12.270 -19.229 1.00 92.44 78 LYS A N 1
ATOM 624 C CA . LYS A 1 78 ? -11.046 -12.373 -19.687 1.00 92.44 78 LYS A CA 1
ATOM 625 C C . LYS A 1 78 ? -11.921 -13.092 -18.660 1.00 92.44 78 LYS A C 1
ATOM 627 O O . LYS A 1 78 ? -12.968 -12.561 -18.314 1.00 92.44 78 LYS A O 1
ATOM 632 N N . ILE A 1 79 ? -11.467 -14.228 -18.123 1.00 89.88 79 ILE A N 1
ATOM 633 C CA . ILE A 1 79 ? -12.193 -14.980 -17.083 1.00 89.88 79 ILE A CA 1
ATOM 634 C C . ILE A 1 79 ? -12.444 -14.102 -15.848 1.00 89.88 79 ILE A C 1
ATOM 636 O O . ILE A 1 79 ? -13.567 -14.045 -15.352 1.00 89.88 79 ILE A O 1
ATOM 640 N N . ILE A 1 80 ? -11.420 -13.378 -15.383 1.00 90.12 80 ILE A N 1
ATOM 641 C CA . ILE A 1 80 ? -11.536 -12.458 -14.241 1.00 90.12 80 ILE A CA 1
ATOM 642 C C . ILE A 1 80 ? -12.546 -11.345 -14.546 1.00 90.12 80 ILE A C 1
ATOM 644 O O . ILE A 1 80 ? -13.472 -11.131 -13.771 1.00 90.12 80 ILE A O 1
ATOM 648 N N . ASN A 1 81 ? -12.404 -10.675 -15.692 1.00 90.31 81 ASN A N 1
ATOM 649 C CA . ASN A 1 81 ? -13.280 -9.572 -16.091 1.00 90.31 81 ASN A CA 1
ATOM 650 C C . ASN A 1 81 ? -14.735 -10.012 -16.274 1.00 90.31 81 ASN A C 1
ATOM 652 O O . ASN A 1 81 ? -15.646 -9.244 -15.983 1.00 90.31 81 ASN A O 1
ATOM 656 N N . ASP A 1 82 ? -14.969 -11.216 -16.793 1.00 90.06 82 ASP A N 1
ATOM 657 C CA . ASP A 1 82 ? -16.319 -11.746 -16.959 1.00 90.06 82 ASP A CA 1
ATOM 658 C C . ASP A 1 82 ? -16.938 -12.101 -15.603 1.00 90.06 82 ASP A C 1
ATOM 660 O O . ASP A 1 82 ? -18.128 -11.861 -15.406 1.00 90.06 82 ASP A O 1
ATOM 664 N N . ARG A 1 83 ? -16.136 -12.564 -14.634 1.00 88.94 83 ARG A N 1
ATOM 665 C CA . ARG A 1 83 ? -16.608 -12.808 -13.266 1.00 88.94 83 ARG A CA 1
ATOM 666 C C . ARG A 1 83 ? -16.878 -11.522 -12.484 1.00 88.94 83 ARG A C 1
ATOM 668 O O . ARG A 1 83 ? -17.875 -11.476 -11.779 1.00 88.94 83 ARG A O 1
ATOM 675 N N . GLU A 1 84 ? -16.058 -10.478 -12.639 1.00 89.00 84 GLU A N 1
ATOM 676 C CA . GLU A 1 84 ? -16.275 -9.166 -11.994 1.00 89.00 84 GLU A CA 1
ATOM 677 C C . GLU A 1 84 ? -17.594 -8.487 -12.416 1.00 89.00 84 GLU A C 1
ATOM 679 O O . GLU A 1 84 ? -18.078 -7.605 -11.708 1.00 89.00 84 GLU A O 1
ATOM 684 N N . LYS A 1 85 ? -18.170 -8.852 -13.571 1.00 89.38 85 LYS A N 1
ATOM 685 C CA . LYS A 1 85 ? -19.427 -8.270 -14.079 1.00 89.38 85 LYS A CA 1
ATOM 686 C C . LYS A 1 85 ? -20.684 -8.861 -13.443 1.00 89.38 85 LYS A C 1
ATOM 688 O O . LYS A 1 85 ? -21.755 -8.287 -13.625 1.00 89.38 85 LYS A O 1
ATOM 693 N N . VAL A 1 86 ? -20.577 -10.011 -12.784 1.00 89.44 86 VAL A N 1
ATOM 694 C CA . VAL A 1 86 ? -21.721 -10.710 -12.189 1.00 89.44 86 VAL A CA 1
ATOM 695 C C . VAL A 1 86 ? -21.702 -10.499 -10.681 1.00 89.44 86 VAL A C 1
ATOM 697 O O . VAL A 1 86 ? -20.626 -10.430 -10.086 1.00 89.44 86 VAL A O 1
ATOM 700 N N . ASP A 1 87 ? -22.877 -10.399 -10.059 1.00 88.38 87 ASP A N 1
ATOM 701 C CA . ASP A 1 87 ? -22.956 -10.331 -8.604 1.00 88.38 87 ASP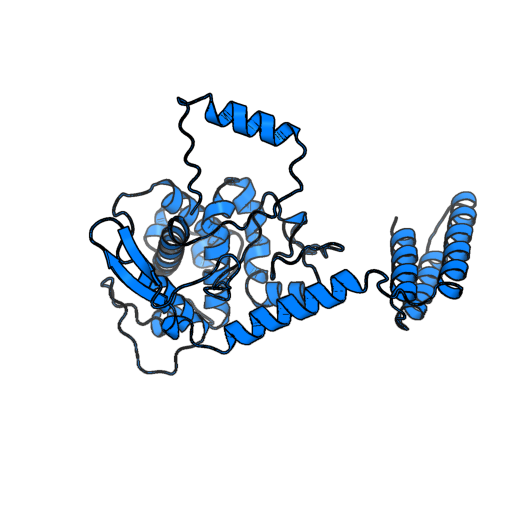 A CA 1
ATOM 702 C C . ASP A 1 87 ? -22.452 -11.663 -8.018 1.00 88.38 87 ASP A C 1
ATOM 704 O O . ASP A 1 87 ? -22.995 -12.726 -8.340 1.00 88.38 87 ASP A O 1
ATOM 708 N N . PRO A 1 88 ? -21.404 -11.666 -7.174 1.00 86.19 88 PRO A N 1
ATOM 709 C CA . PRO A 1 88 ? -20.953 -12.901 -6.547 1.00 86.19 88 PRO A CA 1
ATOM 710 C C . PRO A 1 88 ? -22.068 -13.604 -5.762 1.00 86.19 88 PRO A C 1
ATOM 712 O O . PRO A 1 88 ? -22.094 -14.838 -5.728 1.00 86.19 88 PRO A O 1
ATOM 715 N N . PHE A 1 89 ? -23.026 -12.860 -5.200 1.00 90.38 89 PHE A N 1
ATOM 716 C CA . PHE A 1 89 ? -24.120 -13.417 -4.404 1.00 90.38 89 PHE A CA 1
ATOM 717 C C . PHE A 1 89 ? -25.182 -14.183 -5.216 1.00 90.38 89 PHE A C 1
ATOM 719 O O . PHE A 1 89 ? -26.067 -14.844 -4.653 1.00 90.38 89 PHE A O 1
ATOM 726 N N . ASP A 1 90 ? -25.057 -14.193 -6.545 1.00 91.12 90 ASP A N 1
ATOM 727 C CA . ASP A 1 90 ? -25.801 -15.115 -7.402 1.00 91.12 90 ASP A CA 1
ATOM 728 C C . ASP A 1 90 ? -25.349 -16.569 -7.182 1.00 91.12 90 ASP A C 1
ATOM 730 O O . ASP A 1 90 ? -26.165 -17.491 -7.240 1.00 91.12 90 ASP A O 1
ATOM 734 N N . PHE A 1 91 ? -24.070 -16.781 -6.850 1.00 92.69 91 PHE A N 1
ATOM 735 C CA . PHE A 1 91 ? -23.452 -18.110 -6.742 1.00 92.69 91 PHE A CA 1
ATOM 736 C C . PHE A 1 91 ? -23.054 -18.494 -5.325 1.00 92.69 91 PHE A C 1
ATOM 738 O O . PHE A 1 91 ? -22.894 -19.684 -5.044 1.00 92.69 91 PHE A O 1
ATOM 745 N N . VAL A 1 92 ? -22.869 -17.508 -4.452 1.00 94.88 92 VAL A N 1
ATOM 746 C CA . VAL A 1 92 ? -22.533 -17.706 -3.043 1.00 94.88 92 VAL A CA 1
ATOM 747 C C . VAL A 1 92 ? -23.480 -16.931 -2.133 1.00 94.88 92 VAL A C 1
ATOM 749 O O . VAL A 1 92 ? -24.170 -16.017 -2.562 1.00 94.88 92 VAL A O 1
ATOM 752 N N . GLU A 1 93 ? -23.544 -17.292 -0.862 1.00 94.75 93 GLU A N 1
ATOM 753 C CA . GLU A 1 93 ? -24.323 -16.584 0.153 1.00 94.75 93 GLU A CA 1
ATOM 754 C C . GLU A 1 93 ? -23.575 -16.540 1.481 1.00 94.75 93 GLU A C 1
ATOM 756 O O . GLU A 1 93 ? -22.802 -17.443 1.803 1.00 94.75 93 GLU A O 1
ATOM 761 N N . ILE A 1 94 ? -23.817 -15.492 2.267 1.00 91.25 94 ILE A N 1
ATOM 762 C CA . ILE A 1 94 ? -23.297 -15.401 3.631 1.00 91.25 94 ILE A CA 1
ATOM 763 C C . ILE A 1 94 ? -24.321 -16.029 4.571 1.00 91.25 94 ILE A C 1
ATOM 765 O O . ILE A 1 94 ? -25.464 -15.580 4.634 1.00 91.25 94 ILE A O 1
ATOM 769 N N . LYS A 1 95 ? -23.899 -17.039 5.331 1.00 91.00 95 LYS A N 1
ATOM 770 C CA . LYS A 1 95 ? -24.718 -17.683 6.367 1.00 91.00 95 LYS A CA 1
ATOM 771 C C . LYS A 1 95 ? -23.989 -17.667 7.700 1.00 91.00 95 LYS A C 1
ATOM 773 O O . LYS A 1 95 ? -22.763 -17.761 7.747 1.00 91.00 95 LYS A O 1
ATOM 778 N N . LEU A 1 96 ? -24.753 -17.558 8.783 1.00 88.75 96 LEU A N 1
ATOM 779 C CA . LEU A 1 96 ? -24.249 -17.764 10.135 1.00 88.75 96 LEU A CA 1
ATOM 780 C C . LEU A 1 96 ? -24.400 -19.244 10.498 1.00 88.75 96 LEU A C 1
ATOM 782 O O . LEU A 1 96 ? -25.448 -19.839 10.260 1.00 88.75 96 LEU A O 1
ATOM 786 N N . THR A 1 97 ? -23.363 -19.825 11.082 1.00 87.19 97 THR A N 1
ATOM 787 C CA . THR A 1 97 ? -23.376 -21.175 11.649 1.00 87.19 97 THR A CA 1
ATOM 788 C C . THR A 1 97 ? -23.004 -21.110 13.120 1.00 87.19 97 THR A C 1
ATOM 790 O O . THR A 1 97 ? -22.236 -20.236 13.525 1.00 87.19 97 THR A O 1
ATOM 793 N N . GLU A 1 98 ? -23.522 -22.045 13.915 1.00 85.69 98 GLU A N 1
ATOM 794 C CA . GLU A 1 98 ? -23.263 -22.089 15.360 1.00 85.69 98 GLU A CA 1
ATOM 795 C C . GLU A 1 98 ? -21.767 -22.244 15.678 1.00 85.69 98 GLU A C 1
ATOM 797 O O . GLU A 1 98 ? -21.261 -21.587 16.583 1.00 85.69 98 GLU A O 1
ATOM 802 N N . ASN A 1 99 ? -21.039 -23.045 14.890 1.00 85.50 99 ASN A N 1
ATOM 803 C CA . ASN A 1 99 ? -19.655 -23.420 15.201 1.00 85.50 99 ASN A CA 1
ATOM 804 C C . ASN A 1 99 ? -18.587 -22.528 14.549 1.00 85.50 99 ASN A C 1
ATOM 806 O O . ASN A 1 99 ? -17.466 -22.473 15.045 1.00 85.50 99 ASN A O 1
ATOM 810 N N . MET A 1 100 ? -18.889 -21.867 13.424 1.00 80.88 100 MET A N 1
ATOM 811 C CA . MET A 1 100 ? -17.895 -21.104 12.644 1.00 80.88 100 MET A CA 1
ATOM 812 C C . MET A 1 100 ? -18.269 -19.626 12.471 1.00 80.88 100 MET A C 1
ATOM 814 O O . MET A 1 100 ? -17.530 -18.867 11.847 1.00 80.88 100 MET A O 1
ATOM 818 N N . GLY A 1 101 ? -19.411 -19.187 13.009 1.00 83.31 101 GLY A N 1
ATOM 819 C CA . GLY A 1 101 ? -19.901 -17.831 12.795 1.00 83.31 101 GLY A CA 1
ATOM 820 C C . GLY A 1 101 ? -20.284 -17.599 11.331 1.00 83.31 101 GLY A C 1
ATOM 821 O O . GLY A 1 101 ? -20.945 -18.440 10.719 1.00 83.31 101 GLY A O 1
ATOM 822 N N . ARG A 1 102 ? -19.930 -16.431 10.777 1.00 84.88 102 ARG A N 1
ATOM 823 C CA . ARG A 1 102 ? -20.273 -16.059 9.393 1.00 84.88 102 ARG A CA 1
ATOM 824 C C . ARG A 1 102 ? -19.344 -16.780 8.419 1.00 84.88 102 ARG A C 1
ATOM 826 O O . ARG A 1 102 ? -18.135 -16.598 8.493 1.00 84.88 102 ARG A O 1
ATOM 833 N N . GLY A 1 103 ? -19.918 -17.524 7.482 1.00 86.69 103 GLY A N 1
ATOM 834 C CA . GLY A 1 103 ? -19.196 -18.176 6.392 1.00 86.69 103 GLY A CA 1
ATOM 835 C C . GLY A 1 103 ? -19.790 -17.836 5.029 1.00 86.69 103 GLY A C 1
ATOM 836 O O . GLY A 1 103 ? -20.932 -17.379 4.935 1.00 86.69 103 GLY A O 1
ATOM 837 N N . LEU A 1 104 ? -19.008 -18.077 3.977 1.00 90.06 104 LEU A N 1
ATOM 838 C CA . LEU A 1 104 ? -19.430 -17.959 2.584 1.00 90.06 104 LEU A CA 1
ATOM 839 C C . LEU A 1 104 ? -19.747 -19.357 2.032 1.00 90.06 104 LEU A C 1
ATOM 841 O O . LEU A 1 104 ? -18.877 -20.224 2.001 1.00 90.06 104 LEU A O 1
ATOM 845 N N . PHE A 1 105 ? -20.989 -19.580 1.610 1.00 93.19 105 PHE A N 1
ATOM 846 C CA . PHE A 1 105 ? -21.508 -20.883 1.186 1.00 93.19 105 PHE A CA 1
ATOM 847 C C . PHE A 1 105 ? -21.885 -20.864 -0.289 1.00 93.19 105 PHE A C 1
ATOM 849 O O . PHE A 1 105 ? -22.387 -19.864 -0.791 1.00 93.19 105 PHE A O 1
ATOM 856 N N . ALA A 1 106 ? -21.671 -21.976 -0.989 1.00 95.81 106 ALA A N 1
ATOM 857 C CA . ALA A 1 106 ? -22.051 -22.109 -2.389 1.00 95.81 106 ALA A CA 1
ATOM 858 C C . ALA A 1 106 ? -23.569 -22.323 -2.542 1.00 95.81 106 ALA A C 1
ATOM 860 O O . ALA A 1 106 ? -24.142 -23.203 -1.904 1.00 95.81 106 ALA A O 1
ATOM 861 N N . LYS A 1 107 ? -24.203 -21.557 -3.436 1.00 95.62 107 LYS A N 1
ATOM 862 C CA . LYS A 1 107 ? -25.595 -21.751 -3.894 1.00 95.62 107 LYS A CA 1
ATOM 863 C C . LYS A 1 107 ? -25.680 -22.663 -5.119 1.00 95.62 107 LYS A C 1
ATOM 865 O O . LYS A 1 107 ? -26.756 -23.123 -5.487 1.00 95.62 107 LYS A O 1
ATOM 870 N N . THR A 1 108 ? -24.545 -22.881 -5.780 1.00 91.69 108 THR A N 1
ATOM 871 C CA . THR A 1 108 ? -24.417 -23.657 -7.018 1.00 91.69 108 THR A CA 1
ATOM 872 C C . THR A 1 108 ? -23.204 -24.579 -6.938 1.00 91.69 108 THR A C 1
ATOM 874 O O . THR A 1 108 ? -22.319 -24.381 -6.108 1.00 91.69 108 THR A O 1
ATOM 877 N N . ASN A 1 109 ? -23.154 -25.595 -7.798 1.00 94.56 109 ASN A N 1
ATOM 878 C CA . ASN A 1 109 ? -22.007 -26.494 -7.864 1.00 94.56 109 ASN A CA 1
ATOM 879 C C . ASN A 1 109 ? -20.854 -25.838 -8.630 1.00 94.56 109 ASN A C 1
ATOM 881 O O . ASN A 1 109 ? -21.031 -25.438 -9.780 1.00 94.56 109 ASN A O 1
ATOM 885 N N . PHE A 1 110 ? -19.671 -25.814 -8.020 1.00 93.12 110 PHE A N 1
ATOM 886 C CA . PHE A 1 110 ? -18.424 -25.410 -8.667 1.00 93.12 110 PHE A CA 1
ATOM 887 C C . PHE A 1 110 ? -17.604 -26.639 -9.062 1.00 93.12 110 PHE A C 1
ATOM 889 O O . PHE A 1 110 ? -17.536 -27.627 -8.327 1.00 93.12 110 PHE A O 1
ATOM 896 N N . LYS A 1 111 ? -16.954 -26.577 -10.221 1.00 93.62 111 LYS A N 1
ATOM 897 C CA . LYS A 1 111 ? -15.951 -27.547 -10.663 1.00 93.62 111 LYS A CA 1
ATOM 898 C C . LYS A 1 111 ? -14.558 -27.098 -10.228 1.00 93.62 111 LYS A C 1
ATOM 900 O O . LYS A 1 111 ? -14.306 -25.924 -9.958 1.00 93.62 111 LYS A O 1
ATOM 905 N N . ALA A 1 112 ? -13.622 -28.044 -10.185 1.00 92.06 112 ALA A N 1
ATOM 906 C CA . ALA A 1 112 ? -12.222 -27.726 -9.932 1.00 92.06 112 ALA A CA 1
ATOM 907 C C . ALA A 1 112 ? -11.699 -26.735 -10.988 1.00 92.06 112 ALA A C 1
ATOM 909 O O . ALA A 1 112 ? -11.788 -27.000 -12.186 1.00 92.06 112 ALA A O 1
ATOM 910 N N . GLY A 1 113 ? -11.150 -25.610 -10.526 1.00 86.19 113 GLY A N 1
ATOM 911 C CA . GLY A 1 113 ? -10.667 -24.522 -11.382 1.00 86.19 113 GLY A CA 1
ATOM 912 C C . GLY A 1 113 ? -11.672 -23.392 -11.630 1.00 86.19 113 GLY A C 1
ATOM 913 O O . GLY A 1 113 ? -11.277 -22.384 -12.213 1.00 86.19 113 GLY A O 1
ATOM 914 N N . ASP A 1 114 ? -12.923 -23.510 -11.170 1.00 87.25 114 ASP A N 1
ATOM 915 C CA . ASP A 1 114 ? -13.898 -22.424 -11.291 1.00 87.25 114 ASP A CA 1
ATOM 916 C C . ASP A 1 114 ? -13.514 -21.220 -10.420 1.00 87.25 114 ASP A C 1
ATOM 918 O O . ASP A 1 114 ? -13.085 -21.348 -9.270 1.00 87.25 114 ASP A O 1
ATOM 922 N N . LEU A 1 115 ? -13.716 -20.020 -10.967 1.00 88.56 115 LEU A N 1
ATOM 923 C CA . LEU A 1 115 ? -13.507 -18.771 -10.245 1.00 88.56 115 LEU A CA 1
ATOM 924 C C . LEU A 1 115 ? -14.754 -18.439 -9.416 1.00 88.56 115 LEU A C 1
ATOM 926 O O . LEU A 1 115 ? -15.743 -17.931 -9.941 1.00 88.56 115 LEU A O 1
ATOM 930 N N . VAL A 1 116 ? -14.703 -18.724 -8.113 1.00 89.31 116 VAL A N 1
ATOM 931 C CA . VAL A 1 116 ? -15.839 -18.532 -7.192 1.00 89.31 116 VAL A CA 1
ATOM 932 C C . VAL A 1 116 ? -16.154 -17.051 -6.978 1.00 89.31 116 VAL A C 1
ATOM 934 O O . VAL A 1 116 ? -17.306 -16.640 -7.104 1.00 89.31 116 VAL A O 1
ATOM 937 N N . LEU A 1 117 ? -15.141 -16.237 -6.694 1.00 88.19 117 LEU A N 1
ATOM 938 C CA . LEU A 1 117 ? -15.292 -14.843 -6.283 1.00 88.19 117 LEU A CA 1
ATOM 939 C C . LEU A 1 117 ? -14.101 -14.022 -6.785 1.00 88.19 117 LEU A C 1
ATOM 941 O O . LEU A 1 117 ? -12.968 -14.504 -6.778 1.00 88.19 117 LEU A O 1
ATOM 945 N N . VAL A 1 118 ? -14.361 -12.781 -7.196 1.00 86.81 118 VAL A N 1
ATOM 946 C CA . VAL A 1 118 ? -13.325 -11.774 -7.441 1.00 86.81 118 VAL A CA 1
ATOM 947 C C . VAL A 1 118 ? -13.637 -10.570 -6.574 1.00 86.81 118 VAL A C 1
ATOM 949 O O . VAL A 1 118 ? -14.683 -9.947 -6.730 1.00 86.81 118 VAL A O 1
ATOM 952 N N . GLU A 1 119 ? -12.717 -10.232 -5.677 1.00 83.31 119 GLU A N 1
ATOM 953 C CA . GLU A 1 119 ? -12.831 -9.056 -4.823 1.00 83.31 119 GLU A CA 1
ATOM 954 C C . GLU A 1 119 ? -11.604 -8.168 -4.955 1.00 83.31 119 GLU A C 1
ATOM 956 O O . GLU A 1 119 ? -10.465 -8.630 -5.062 1.00 83.31 119 GLU A O 1
ATOM 961 N N . LYS A 1 120 ? -11.847 -6.857 -4.918 1.00 81.31 120 LYS A N 1
ATOM 962 C CA . LYS A 1 120 ? -10.779 -5.868 -4.811 1.00 81.31 120 LYS A CA 1
ATOM 963 C C . LYS A 1 120 ? -10.479 -5.661 -3.329 1.00 81.31 120 LYS A C 1
ATOM 965 O O . LYS A 1 120 ? -11.401 -5.327 -2.581 1.00 81.31 120 LYS A O 1
ATOM 970 N N . PRO A 1 121 ? -9.220 -5.831 -2.893 1.00 82.38 121 PRO A N 1
ATOM 971 C CA . PRO A 1 121 ? -8.873 -5.662 -1.494 1.00 82.38 121 PRO A CA 1
ATOM 972 C C . PRO A 1 121 ? -9.154 -4.226 -1.054 1.00 82.38 121 PRO A C 1
ATOM 974 O O . PRO A 1 121 ? -8.824 -3.265 -1.751 1.00 82.38 121 PRO A O 1
ATOM 977 N N . CYS A 1 122 ? -9.748 -4.096 0.128 1.00 82.06 122 CYS A N 1
ATOM 978 C CA . CYS A 1 122 ? -10.051 -2.803 0.731 1.00 82.06 122 CYS A CA 1
ATOM 979 C C . CYS A 1 122 ? -8.776 -2.023 1.069 1.00 82.06 122 CYS A C 1
ATOM 981 O O . CYS A 1 122 ? -8.714 -0.812 0.876 1.00 82.06 122 CYS A O 1
ATOM 983 N N . LEU A 1 123 ? -7.766 -2.739 1.571 1.00 83.69 123 LEU A N 1
ATOM 984 C CA . LEU A 1 123 ? -6.458 -2.224 1.954 1.00 83.69 123 LEU A CA 1
ATOM 985 C C . LEU A 1 123 ? -5.385 -3.197 1.494 1.00 83.69 123 LEU A C 1
ATOM 987 O O . LEU A 1 123 ? -5.568 -4.411 1.562 1.00 83.69 123 LEU A O 1
ATOM 991 N N . ILE A 1 124 ? -4.261 -2.650 1.041 1.00 86.25 124 ILE A N 1
ATOM 992 C CA . ILE A 1 124 ? -3.102 -3.424 0.611 1.00 86.25 124 ILE A CA 1
ATOM 993 C C . ILE A 1 124 ? -1.821 -2.804 1.154 1.00 86.25 124 ILE A C 1
ATOM 995 O O . ILE A 1 124 ? -1.664 -1.583 1.213 1.00 86.25 124 ILE A O 1
ATOM 999 N N . GLY A 1 125 ? -0.876 -3.656 1.530 1.00 85.19 125 GLY A N 1
ATOM 1000 C CA . GLY A 1 125 ? 0.441 -3.245 1.991 1.00 85.19 125 GLY A CA 1
ATOM 1001 C C . GLY A 1 125 ? 1.440 -4.384 1.821 1.00 85.19 125 GLY A C 1
ATOM 1002 O O . GLY A 1 125 ? 1.068 -5.543 2.001 1.00 85.19 125 GLY A O 1
ATOM 1003 N N . PRO A 1 126 ? 2.683 -4.097 1.398 1.00 86.00 126 PRO A N 1
ATOM 1004 C CA . PRO A 1 126 ? 3.698 -5.129 1.354 1.00 86.00 126 PRO A CA 1
ATOM 1005 C C . PRO A 1 126 ? 4.052 -5.514 2.787 1.00 86.00 126 PRO A C 1
ATOM 1007 O O . PRO A 1 126 ? 4.134 -4.654 3.664 1.00 86.00 126 PRO A O 1
ATOM 1010 N N . HIS A 1 127 ? 4.317 -6.796 3.014 1.00 83.94 127 HIS A N 1
ATOM 1011 C CA . HIS A 1 127 ? 4.972 -7.203 4.248 1.00 83.94 127 HIS A CA 1
ATOM 1012 C C . HIS A 1 127 ? 6.352 -6.531 4.324 1.00 83.94 127 HIS A C 1
ATOM 1014 O O . HIS A 1 127 ? 7.072 -6.517 3.321 1.00 83.94 127 HIS A O 1
ATOM 1020 N N . PHE A 1 128 ? 6.746 -6.006 5.488 1.00 80.06 128 PHE A N 1
ATOM 1021 C CA . PHE A 1 128 ? 7.996 -5.241 5.639 1.00 80.06 128 PHE A CA 1
ATOM 1022 C C . PHE A 1 128 ? 9.245 -6.052 5.269 1.00 80.06 128 PHE A C 1
ATOM 1024 O O . PHE A 1 128 ? 10.171 -5.529 4.654 1.00 80.06 128 PHE A O 1
ATOM 1031 N N . SER A 1 129 ? 9.232 -7.367 5.507 1.00 81.19 129 SER A N 1
ATOM 1032 C CA . SER A 1 129 ? 10.292 -8.280 5.034 1.00 81.19 129 SER A CA 1
ATOM 1033 C C . SER A 1 129 ? 10.469 -8.314 3.506 1.00 81.19 129 SER A C 1
ATOM 1035 O O . SER A 1 129 ? 11.527 -8.705 3.021 1.00 81.19 129 SER A O 1
ATOM 1037 N N . ASN A 1 130 ? 9.462 -7.882 2.743 1.00 82.12 130 ASN A N 1
ATOM 1038 C CA . ASN A 1 130 ? 9.460 -7.829 1.282 1.00 82.12 130 ASN A CA 1
ATOM 1039 C C . ASN A 1 130 ? 9.266 -6.399 0.744 1.00 82.12 130 ASN A C 1
ATOM 1041 O O . ASN A 1 130 ? 8.929 -6.225 -0.433 1.00 82.12 130 ASN A O 1
ATOM 1045 N N . GLN A 1 131 ? 9.483 -5.368 1.571 1.00 83.12 131 GLN A N 1
ATOM 1046 C CA . GLN A 1 131 ? 9.203 -3.976 1.201 1.00 83.12 131 GLN A CA 1
ATOM 1047 C C . GLN A 1 131 ? 10.016 -3.479 0.001 1.00 83.12 131 GLN A C 1
ATOM 1049 O O . GLN A 1 131 ? 9.593 -2.549 -0.669 1.00 83.12 131 GLN A O 1
ATOM 1054 N N . TYR A 1 132 ? 11.137 -4.137 -0.317 1.00 89.44 132 TYR A N 1
ATOM 1055 C CA . TYR A 1 132 ? 11.996 -3.822 -1.464 1.00 89.44 132 TYR A CA 1
ATOM 1056 C C . TYR A 1 132 ? 11.720 -4.660 -2.718 1.00 89.44 132 TYR A C 1
ATOM 1058 O O . TYR A 1 132 ? 12.453 -4.564 -3.701 1.00 89.44 132 TYR A O 1
ATOM 1066 N N . VAL A 1 133 ? 10.674 -5.487 -2.701 1.00 90.06 133 VAL A N 1
ATOM 1067 C CA . VAL A 1 133 ? 10.284 -6.325 -3.846 1.00 90.06 133 VAL A CA 1
ATOM 1068 C C . VAL A 1 133 ? 8.973 -5.843 -4.454 1.00 90.06 133 VAL A C 1
ATOM 1070 O O . VAL A 1 133 ? 8.818 -5.841 -5.677 1.00 90.06 133 VAL A O 1
ATOM 1073 N N . PHE A 1 134 ? 8.035 -5.406 -3.618 1.00 91.88 134 PHE A N 1
ATOM 1074 C CA . PHE A 1 134 ? 6.695 -5.018 -4.044 1.00 91.88 134 PHE A CA 1
ATOM 1075 C C . PHE A 1 134 ? 6.483 -3.519 -3.921 1.00 91.88 134 PHE A C 1
ATOM 1077 O O . PHE A 1 134 ? 6.966 -2.868 -3.001 1.00 91.88 134 PHE A O 1
ATOM 1084 N N . CYS A 1 135 ? 5.715 -2.967 -4.854 1.00 93.50 135 CYS A N 1
ATOM 1085 C CA . CYS A 1 135 ? 5.306 -1.580 -4.792 1.00 93.50 135 CYS A CA 1
ATOM 1086 C C . CYS A 1 135 ? 4.450 -1.332 -3.549 1.00 93.50 135 CYS A C 1
ATOM 1088 O O . CYS A 1 135 ? 3.403 -1.957 -3.383 1.00 93.50 135 CYS A O 1
ATOM 1090 N N . SER A 1 136 ? 4.824 -0.336 -2.748 1.00 92.94 136 SER A N 1
ATOM 1091 C CA . SER A 1 136 ? 4.102 0.004 -1.521 1.00 92.94 136 SER A CA 1
ATOM 1092 C C . SER A 1 136 ? 2.680 0.545 -1.739 1.00 92.94 136 SER A C 1
ATOM 1094 O O . SER A 1 136 ? 1.937 0.610 -0.763 1.00 92.94 136 SER A O 1
ATOM 1096 N N . GLN A 1 137 ? 2.315 0.906 -2.983 1.00 93.38 137 GLN A N 1
ATOM 1097 C CA . GLN A 1 137 ? 0.982 1.396 -3.378 1.00 93.38 137 GLN A CA 1
ATOM 1098 C C . GLN A 1 137 ? 0.079 0.305 -3.967 1.00 93.38 137 GLN A C 1
ATOM 1100 O O . GLN A 1 137 ? -1.112 0.297 -3.693 1.00 93.38 137 GLN A O 1
ATOM 1105 N N . CYS A 1 138 ? 0.603 -0.558 -4.845 1.00 91.44 138 CYS A N 1
ATOM 1106 C CA . CYS A 1 138 ? -0.226 -1.469 -5.652 1.00 91.44 138 CYS A CA 1
ATOM 1107 C C . CYS A 1 138 ? 0.183 -2.945 -5.568 1.00 91.44 138 CYS A C 1
ATOM 1109 O O . CYS A 1 138 ? -0.357 -3.760 -6.310 1.00 91.44 138 CYS A O 1
ATOM 1111 N N . LEU A 1 139 ? 1.182 -3.280 -4.743 1.00 91.25 139 LEU A N 1
ATOM 1112 C CA . LEU A 1 139 ? 1.765 -4.621 -4.578 1.00 91.25 139 LEU A CA 1
ATOM 1113 C C . LEU A 1 139 ? 2.321 -5.290 -5.842 1.00 91.25 139 LEU A C 1
ATOM 1115 O O . LEU A 1 139 ? 2.797 -6.420 -5.781 1.00 91.25 139 LEU A O 1
ATOM 1119 N N . SER A 1 140 ? 2.345 -4.603 -6.985 1.00 90.44 140 SER A N 1
ATOM 1120 C CA . SER A 1 140 ? 3.043 -5.103 -8.172 1.00 90.44 140 SER A CA 1
ATOM 1121 C C . SER A 1 140 ? 4.536 -5.246 -7.888 1.00 90.44 140 SER A C 1
ATOM 1123 O O . SER A 1 140 ? 5.116 -4.398 -7.207 1.00 90.44 140 SER A O 1
ATOM 1125 N N . VAL A 1 141 ? 5.176 -6.271 -8.458 1.00 90.69 141 VAL A N 1
ATOM 1126 C CA . VAL A 1 141 ? 6.635 -6.428 -8.373 1.00 90.69 141 VAL A CA 1
ATOM 1127 C C . VAL A 1 141 ? 7.310 -5.174 -8.929 1.00 90.69 141 VAL A C 1
ATOM 1129 O O . VAL A 1 141 ? 7.088 -4.772 -10.073 1.00 90.69 141 VAL A O 1
ATOM 1132 N N . ALA A 1 142 ? 8.141 -4.546 -8.109 1.00 91.19 142 ALA A N 1
ATOM 1133 C CA . ALA A 1 142 ? 8.850 -3.325 -8.437 1.00 91.19 142 ALA A CA 1
ATOM 1134 C C . ALA A 1 142 ? 10.225 -3.660 -9.041 1.00 91.19 142 ALA A C 1
ATOM 1136 O O . ALA A 1 142 ? 11.263 -3.333 -8.473 1.00 91.19 142 ALA A O 1
ATOM 1137 N N . TRP A 1 143 ? 10.227 -4.303 -10.218 1.00 85.19 143 TRP A N 1
ATOM 1138 C CA . TRP A 1 143 ? 11.445 -4.729 -10.936 1.00 85.19 143 TRP A CA 1
ATOM 1139 C C . TRP A 1 143 ? 12.482 -3.612 -11.104 1.00 85.19 143 TRP A C 1
ATOM 1141 O O . TRP A 1 143 ? 13.684 -3.848 -11.030 1.00 85.19 143 TRP A O 1
ATOM 1151 N N . THR A 1 144 ? 12.005 -2.387 -11.320 1.00 84.19 144 THR A N 1
ATOM 1152 C CA . THR A 1 144 ? 12.804 -1.158 -11.334 1.00 84.19 144 THR A CA 1
ATOM 1153 C C . THR A 1 144 ? 12.265 -0.200 -10.277 1.00 84.19 144 THR A C 1
ATOM 1155 O O . THR A 1 144 ? 11.768 0.880 -10.604 1.00 84.19 144 THR A O 1
ATOM 1158 N N . GLY A 1 145 ? 12.269 -0.649 -9.021 1.00 90.19 145 GLY A N 1
ATOM 1159 C CA . GLY A 1 145 ? 11.725 0.095 -7.892 1.00 90.19 145 GLY A CA 1
ATOM 1160 C C . GLY A 1 145 ? 12.287 1.510 -7.799 1.00 90.19 145 GLY A C 1
ATOM 1161 O O . GLY A 1 145 ? 13.496 1.724 -7.832 1.00 90.19 145 GLY A O 1
ATOM 1162 N N . ILE A 1 146 ? 11.385 2.479 -7.695 1.00 93.81 146 ILE A N 1
ATOM 1163 C CA . ILE A 1 146 ? 11.698 3.883 -7.459 1.00 93.81 146 ILE A CA 1
ATOM 1164 C C . ILE A 1 146 ? 11.621 4.092 -5.946 1.00 93.81 146 ILE A C 1
ATOM 1166 O O . ILE A 1 146 ? 10.509 4.040 -5.414 1.00 93.81 146 ILE A O 1
ATOM 1170 N N . PRO A 1 147 ? 12.749 4.297 -5.246 1.00 94.75 147 PRO A N 1
ATOM 1171 C CA . PRO A 1 147 ? 12.722 4.534 -3.811 1.00 94.75 147 PRO A CA 1
ATOM 1172 C C . PRO A 1 147 ? 12.081 5.888 -3.508 1.00 94.75 147 PRO A C 1
ATOM 1174 O O . PRO A 1 147 ? 12.048 6.783 -4.363 1.00 94.75 147 PRO A O 1
ATOM 1177 N N . CYS A 1 148 ? 11.566 6.054 -2.296 1.00 94.69 148 CYS A N 1
ATOM 1178 C CA . CYS A 1 148 ? 11.291 7.383 -1.763 1.00 94.69 148 CYS A CA 1
ATOM 1179 C C . CYS A 1 148 ? 12.603 8.186 -1.635 1.00 94.69 148 CYS A C 1
ATOM 1181 O O . CYS A 1 148 ? 13.655 7.611 -1.369 1.00 94.69 148 CYS A O 1
ATOM 1183 N N . GLU A 1 149 ? 12.572 9.502 -1.869 1.00 90.62 149 GLU A N 1
ATOM 1184 C CA . GLU A 1 149 ? 13.758 10.354 -1.689 1.00 90.62 149 GLU A CA 1
ATOM 1185 C C . GLU A 1 149 ? 14.040 10.663 -0.214 1.00 90.62 149 GLU A C 1
ATOM 1187 O O . GLU A 1 149 ? 15.159 11.042 0.119 1.00 90.62 149 GLU A O 1
ATOM 1192 N N . THR A 1 150 ? 13.031 10.540 0.653 1.00 90.38 150 THR A N 1
ATOM 1193 C CA . THR A 1 150 ? 13.081 11.020 2.042 1.00 90.38 150 THR A CA 1
ATOM 1194 C C . THR A 1 150 ? 13.077 9.905 3.084 1.00 90.38 150 THR A C 1
ATOM 1196 O O . THR A 1 150 ? 13.514 10.139 4.205 1.00 90.38 150 THR A O 1
ATOM 1199 N N . CYS A 1 151 ? 12.634 8.692 2.740 1.00 90.75 151 CYS A N 1
ATOM 1200 C CA . CYS A 1 151 ? 12.755 7.513 3.603 1.00 90.75 151 CYS A CA 1
ATOM 1201 C C . CYS A 1 151 ? 13.336 6.321 2.843 1.00 90.75 151 CYS A C 1
ATOM 1203 O O . CYS A 1 151 ? 13.184 6.209 1.626 1.00 90.75 151 CYS A O 1
ATOM 1205 N N . HIS A 1 152 ? 13.920 5.376 3.576 1.00 88.50 152 HIS A N 1
ATOM 1206 C CA . HIS A 1 152 ? 14.521 4.182 2.987 1.00 88.50 152 HIS A CA 1
ATOM 1207 C C . HIS A 1 152 ? 13.567 2.987 2.900 1.00 88.50 152 HIS A C 1
ATOM 1209 O O . HIS A 1 152 ? 13.967 1.986 2.331 1.00 88.50 152 HIS A O 1
ATOM 1215 N N . ASP A 1 153 ? 12.329 3.082 3.399 1.00 90.31 153 ASP A N 1
ATOM 1216 C CA . ASP A 1 153 ? 11.451 1.913 3.600 1.00 90.31 153 ASP A CA 1
ATOM 1217 C C . ASP A 1 153 ? 10.449 1.641 2.462 1.00 90.31 153 ASP A C 1
ATOM 1219 O O . ASP A 1 153 ? 9.763 0.622 2.459 1.00 90.31 153 ASP A O 1
ATOM 1223 N N . TYR A 1 154 ? 10.348 2.537 1.474 1.00 93.00 154 TYR A N 1
ATOM 1224 C CA . TYR A 1 154 ? 9.317 2.467 0.430 1.00 93.00 154 TYR A CA 1
ATOM 1225 C C . TYR A 1 154 ? 9.921 2.460 -0.957 1.00 93.00 154 TYR A C 1
ATOM 1227 O O . TYR A 1 154 ? 10.746 3.314 -1.299 1.00 93.00 154 TYR A O 1
ATOM 1235 N N . ILE A 1 155 ? 9.412 1.557 -1.792 1.00 95.31 155 ILE A N 1
ATOM 1236 C CA . ILE A 1 155 ? 9.665 1.565 -3.227 1.00 95.31 155 ILE A CA 1
ATOM 1237 C C . ILE A 1 155 ? 8.357 1.530 -4.010 1.00 95.31 155 ILE A C 1
ATOM 1239 O O . ILE A 1 155 ? 7.335 0.979 -3.593 1.00 95.31 155 ILE A O 1
ATOM 1243 N N . PHE A 1 156 ? 8.405 2.092 -5.210 1.00 95.81 156 PHE A N 1
ATOM 1244 C CA . PHE A 1 156 ? 7.254 2.174 -6.095 1.00 95.81 156 PHE A CA 1
ATOM 1245 C C . PHE A 1 156 ? 7.589 1.604 -7.468 1.00 95.81 156 PHE A C 1
ATOM 1247 O O . PHE A 1 156 ? 8.675 1.828 -7.992 1.00 95.81 156 PHE A O 1
ATOM 1254 N N . CYS A 1 157 ? 6.649 0.894 -8.095 1.00 94.69 157 CYS A N 1
ATOM 1255 C CA . CYS A 1 157 ? 6.861 0.360 -9.445 1.00 94.69 157 CYS A CA 1
ATOM 1256 C C . CYS A 1 157 ? 6.847 1.453 -10.530 1.00 94.69 157 CYS A C 1
ATOM 1258 O O . CYS A 1 157 ? 7.265 1.211 -11.659 1.00 94.69 157 CYS A O 1
ATOM 1260 N N . SER A 1 158 ? 6.337 2.649 -10.215 1.00 94.44 158 SER A N 1
ATOM 1261 C CA . SER A 1 158 ? 6.222 3.770 -11.149 1.00 94.44 158 SER A CA 1
ATOM 1262 C C . SER A 1 158 ? 6.122 5.109 -10.418 1.00 94.44 158 SER A C 1
ATOM 1264 O O . SER A 1 158 ? 5.689 5.166 -9.263 1.00 94.44 158 SER A O 1
ATOM 1266 N N . LEU A 1 159 ? 6.446 6.204 -11.119 1.00 94.69 159 LEU A N 1
ATOM 1267 C CA . LEU A 1 159 ? 6.244 7.564 -10.605 1.00 94.69 159 LEU A CA 1
ATOM 1268 C C . LEU A 1 159 ? 4.768 7.835 -10.295 1.00 94.69 159 LEU A C 1
ATOM 1270 O O . LEU A 1 159 ? 4.468 8.475 -9.297 1.00 94.69 159 LEU A O 1
ATOM 1274 N N . LYS A 1 160 ? 3.843 7.274 -11.086 1.00 96.25 160 LYS A N 1
ATOM 1275 C CA . LYS A 1 160 ? 2.402 7.352 -10.814 1.00 96.25 160 LYS A CA 1
ATOM 1276 C C . LYS A 1 160 ? 2.068 6.774 -9.437 1.00 96.25 160 LYS A C 1
ATOM 1278 O O . LYS A 1 160 ? 1.428 7.452 -8.643 1.00 96.25 160 LYS A O 1
ATOM 1283 N N . CYS A 1 161 ? 2.524 5.553 -9.144 1.00 96.06 161 CYS A N 1
ATOM 1284 C CA . CYS A 1 161 ? 2.288 4.916 -7.845 1.00 96.06 161 CYS A CA 1
ATOM 1285 C C . CYS A 1 161 ? 2.921 5.705 -6.698 1.00 96.06 161 CYS A C 1
ATOM 1287 O O . CYS A 1 161 ? 2.290 5.872 -5.662 1.00 96.06 161 CYS A O 1
ATOM 1289 N N . LYS A 1 162 ? 4.125 6.245 -6.905 1.00 96.31 162 LYS A N 1
ATOM 1290 C CA . LYS A 1 162 ? 4.793 7.109 -5.929 1.00 96.31 162 LYS A CA 1
ATOM 1291 C C . LYS A 1 162 ? 3.992 8.375 -5.621 1.00 96.31 162 LYS A C 1
ATOM 1293 O O . LYS A 1 162 ? 3.772 8.700 -4.460 1.00 96.31 162 LYS A O 1
ATOM 1298 N N . THR A 1 163 ? 3.518 9.073 -6.653 1.00 96.31 163 THR A N 1
ATOM 1299 C CA . THR A 1 163 ? 2.693 10.277 -6.494 1.00 96.31 163 THR A CA 1
ATOM 1300 C C . THR A 1 163 ? 1.346 9.963 -5.847 1.00 96.31 163 THR A C 1
ATOM 1302 O O . THR A 1 163 ? 0.884 10.743 -5.020 1.00 96.31 163 THR A O 1
ATOM 1305 N N . MET A 1 164 ? 0.713 8.840 -6.202 1.00 94.81 164 MET A N 1
ATOM 1306 C CA . MET A 1 164 ? -0.530 8.395 -5.562 1.00 94.81 164 MET A CA 1
ATOM 1307 C C . MET A 1 164 ? -0.312 8.118 -4.074 1.00 94.81 164 MET A C 1
ATOM 1309 O O . MET A 1 164 ? -1.010 8.707 -3.257 1.00 94.81 164 MET A O 1
ATOM 1313 N N . ALA A 1 165 ? 0.716 7.338 -3.728 1.00 94.81 165 ALA A N 1
ATOM 1314 C CA . ALA A 1 165 ? 1.070 7.051 -2.342 1.00 94.81 165 ALA A CA 1
ATOM 1315 C C . ALA A 1 165 ? 1.328 8.330 -1.542 1.00 94.81 165 ALA A C 1
ATOM 1317 O O . ALA A 1 165 ? 0.755 8.500 -0.469 1.00 94.81 165 ALA A O 1
ATOM 1318 N N . TRP A 1 166 ? 2.130 9.261 -2.081 1.00 95.31 166 TRP A N 1
ATOM 1319 C CA . TRP A 1 166 ? 2.394 10.560 -1.449 1.00 95.31 166 TRP A CA 1
ATOM 1320 C C . TRP A 1 166 ? 1.112 11.334 -1.167 1.00 95.31 166 TRP A C 1
ATOM 1322 O O . TRP A 1 166 ? 0.931 11.846 -0.069 1.00 95.31 166 TRP A O 1
ATOM 1332 N N . LYS A 1 167 ? 0.199 11.374 -2.141 1.00 92.88 167 LYS A N 1
ATOM 1333 C CA . LYS A 1 167 ? -1.090 12.052 -2.000 1.00 92.88 167 LYS A CA 1
ATOM 1334 C C . LYS A 1 167 ? -2.043 11.350 -1.041 1.00 92.88 167 LYS A C 1
ATOM 1336 O O . LYS A 1 167 ? -2.983 12.001 -0.608 1.00 92.88 167 LYS A O 1
ATOM 1341 N N . GLU A 1 168 ? -1.924 10.047 -0.818 1.00 90.69 168 GLU A N 1
ATOM 1342 C CA . GLU A 1 168 ? -2.899 9.274 -0.039 1.00 90.69 168 GLU A CA 1
ATOM 1343 C C . GLU A 1 168 ? -2.484 9.095 1.414 1.00 90.69 168 GLU A C 1
ATOM 1345 O O . GLU A 1 168 ? -3.283 9.369 2.298 1.00 90.69 168 GLU A O 1
ATOM 1350 N N . TYR A 1 169 ? -1.256 8.660 1.671 1.00 92.56 169 TYR A N 1
ATOM 1351 C CA . TYR A 1 169 ? -0.818 8.331 3.031 1.00 92.56 169 TYR A CA 1
ATOM 1352 C C . TYR A 1 169 ? 0.655 8.652 3.287 1.00 92.56 169 TYR A C 1
ATOM 1354 O O . TYR A 1 169 ? 1.050 8.950 4.413 1.00 92.56 169 TYR A O 1
ATOM 1362 N N . HIS A 1 170 ? 1.491 8.608 2.248 1.00 94.31 170 HIS A N 1
ATOM 1363 C CA . HIS A 1 170 ? 2.935 8.577 2.426 1.00 94.31 170 HIS A CA 1
ATOM 1364 C C . HIS A 1 170 ? 3.514 9.912 2.910 1.00 94.31 170 HIS A C 1
ATOM 1366 O O . HIS A 1 170 ? 4.551 9.897 3.551 1.00 94.31 170 HIS A O 1
ATOM 1372 N N . PHE A 1 171 ? 2.836 11.046 2.713 1.00 91.62 171 PHE A N 1
ATOM 1373 C CA . PHE A 1 171 ? 3.292 12.337 3.248 1.00 91.62 171 PHE A CA 1
ATOM 1374 C C . PHE A 1 171 ? 3.416 12.368 4.788 1.00 91.62 171 PHE A C 1
ATOM 1376 O O . PHE A 1 171 ? 4.300 13.048 5.299 1.00 91.62 171 PHE A O 1
ATOM 1383 N N . ILE A 1 172 ? 2.573 11.618 5.514 1.00 92.62 172 ILE A N 1
ATOM 1384 C CA . ILE A 1 172 ? 2.680 11.420 6.975 1.00 92.62 172 ILE A CA 1
ATOM 1385 C C . ILE A 1 172 ? 3.477 10.152 7.281 1.00 92.62 172 ILE A C 1
ATOM 1387 O O . ILE A 1 172 ? 4.390 10.162 8.100 1.00 92.62 172 ILE A O 1
ATOM 1391 N N . ASP A 1 173 ? 3.154 9.052 6.599 1.00 91.62 173 ASP A N 1
ATOM 1392 C CA . ASP A 1 173 ? 3.724 7.729 6.876 1.00 91.62 173 ASP A CA 1
ATOM 1393 C C . ASP A 1 173 ? 5.251 7.681 6.648 1.00 91.62 173 ASP A C 1
ATOM 1395 O O . ASP A 1 173 ? 5.978 6.969 7.343 1.00 91.62 173 ASP A O 1
ATOM 1399 N N . CYS A 1 174 ? 5.761 8.487 5.708 1.00 94.19 174 CYS A N 1
ATOM 1400 C CA . CYS A 1 174 ? 7.183 8.589 5.382 1.00 94.19 174 CYS A CA 1
ATOM 1401 C C . CYS A 1 174 ? 8.042 9.029 6.572 1.00 94.19 174 CYS A C 1
ATOM 1403 O O . CYS A 1 174 ? 9.153 8.521 6.718 1.00 94.19 174 CYS A O 1
ATOM 1405 N N . SER A 1 175 ? 7.576 9.975 7.396 1.00 92.69 175 SER A N 1
ATOM 1406 C CA . SER A 1 175 ? 8.383 10.476 8.514 1.00 92.69 175 SER A CA 1
ATOM 1407 C C . SER A 1 175 ? 8.339 9.544 9.720 1.00 92.69 175 SER A C 1
ATOM 1409 O O . SER A 1 175 ? 9.306 9.499 10.468 1.00 92.69 175 SER A O 1
ATOM 1411 N N . ILE A 1 176 ? 7.264 8.770 9.899 1.00 93.38 176 ILE A N 1
ATOM 1412 C CA . ILE A 1 176 ? 7.082 7.905 11.076 1.00 93.38 176 ILE A CA 1
ATOM 1413 C C . ILE A 1 176 ? 7.581 6.479 10.886 1.00 93.38 176 ILE A C 1
ATOM 1415 O O . ILE A 1 176 ? 8.035 5.885 11.860 1.00 93.38 176 ILE A O 1
ATOM 1419 N N . THR A 1 177 ? 7.530 5.924 9.669 1.00 92.06 177 THR A N 1
ATOM 1420 C CA . THR A 1 177 ? 7.872 4.509 9.426 1.00 92.06 177 THR A CA 1
ATOM 1421 C C . THR A 1 177 ? 9.246 4.108 9.987 1.00 92.06 177 THR A C 1
ATOM 1423 O O . THR A 1 177 ? 9.297 3.101 10.699 1.00 92.06 177 THR A O 1
ATOM 1426 N N . PRO A 1 178 ? 10.335 4.885 9.785 1.00 90.69 178 PRO A N 1
ATOM 1427 C CA . PRO A 1 178 ? 11.637 4.539 10.356 1.00 90.69 178 PRO A CA 1
ATOM 1428 C C . PRO A 1 178 ? 11.604 4.437 11.886 1.00 90.69 178 PRO A C 1
ATOM 1430 O O . PRO A 1 178 ? 12.189 3.523 12.461 1.00 90.69 178 PRO A O 1
ATOM 1433 N N . TYR A 1 179 ? 10.879 5.339 12.557 1.00 91.69 179 TYR A N 1
ATOM 1434 C CA . TYR A 1 179 ? 10.744 5.318 14.014 1.00 91.69 179 TYR A CA 1
ATOM 1435 C C . TYR A 1 179 ? 9.913 4.130 14.494 1.00 91.69 179 TYR A C 1
ATOM 1437 O O . TYR A 1 179 ? 10.270 3.530 15.501 1.00 91.69 179 TYR A O 1
ATOM 1445 N N . LEU A 1 180 ? 8.857 3.743 13.770 1.00 92.31 180 LEU A N 1
ATOM 1446 C CA . LEU A 1 180 ? 8.073 2.551 14.112 1.00 92.31 180 LEU A CA 1
ATOM 1447 C C . LEU A 1 180 ? 8.944 1.292 14.079 1.00 92.31 180 LEU A C 1
ATOM 1449 O O . LEU A 1 180 ? 8.930 0.527 15.038 1.00 92.31 180 LEU A O 1
ATOM 1453 N N . ILE A 1 181 ? 9.741 1.125 13.017 1.00 90.25 181 ILE A N 1
ATOM 1454 C CA . ILE A 1 181 ? 10.669 -0.005 12.863 1.00 90.25 181 ILE A CA 1
ATOM 1455 C C . ILE A 1 181 ? 11.722 -0.006 13.979 1.00 90.25 181 ILE A C 1
ATOM 1457 O O . ILE A 1 181 ? 12.003 -1.059 14.551 1.00 90.25 181 ILE A O 1
ATOM 1461 N N . LEU A 1 182 ? 12.297 1.161 14.298 1.00 90.31 182 LEU A N 1
ATOM 1462 C CA . LEU A 1 182 ? 13.295 1.302 15.364 1.00 90.31 182 LEU A CA 1
ATOM 1463 C C . LEU A 1 182 ? 12.711 1.037 16.757 1.00 90.31 182 LEU A C 1
ATOM 1465 O O . LEU A 1 182 ? 13.396 0.467 17.603 1.00 90.31 182 LEU A O 1
ATOM 1469 N N . CYS A 1 183 ? 11.466 1.449 17.010 1.00 89.00 183 CYS A N 1
ATOM 1470 C CA . CYS A 1 183 ? 10.786 1.207 18.279 1.00 89.00 183 CYS A CA 1
ATOM 1471 C C . CYS A 1 183 ? 10.490 -0.278 18.499 1.00 89.00 183 CYS A C 1
ATOM 1473 O O . CYS A 1 183 ? 10.644 -0.763 19.620 1.00 89.00 183 CYS A O 1
ATOM 1475 N N . ASP A 1 184 ? 10.000 -0.966 17.467 1.00 88.19 184 ASP A N 1
ATOM 1476 C CA . ASP A 1 184 ? 9.762 -2.407 17.458 1.00 88.19 184 ASP A CA 1
ATOM 1477 C C . ASP A 1 184 ? 9.469 -2.863 16.020 1.00 88.19 184 ASP A C 1
ATOM 1479 O O . ASP A 1 184 ? 8.508 -2.413 15.390 1.00 88.19 184 ASP A O 1
ATOM 1483 N N . 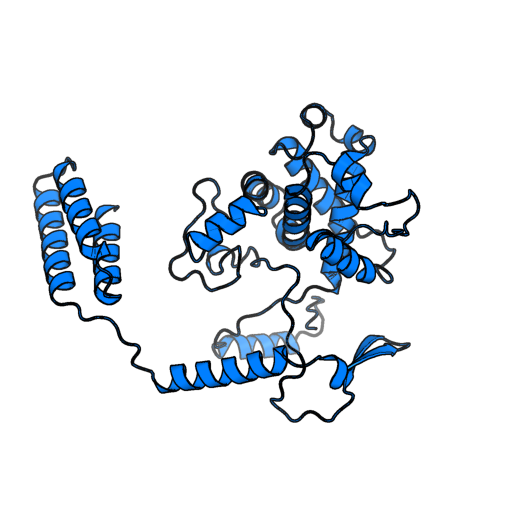ARG A 1 185 ? 10.259 -3.809 15.508 1.00 86.44 185 ARG A N 1
ATOM 1484 C CA . ARG A 1 185 ? 10.124 -4.312 14.135 1.00 86.44 185 ARG A CA 1
ATOM 1485 C C . ARG A 1 185 ? 8.770 -4.976 13.837 1.00 86.44 185 ARG A C 1
ATOM 1487 O O . ARG A 1 185 ? 8.439 -5.127 12.666 1.00 86.44 185 ARG A O 1
ATOM 1494 N N . HIS A 1 186 ? 8.012 -5.371 14.863 1.00 86.75 186 HIS A N 1
ATOM 1495 C CA . HIS A 1 186 ? 6.698 -6.003 14.729 1.00 86.75 186 HIS A CA 1
ATOM 1496 C C . HIS A 1 186 ? 5.536 -4.997 14.724 1.00 86.75 186 HIS A C 1
ATOM 1498 O O . HIS A 1 186 ? 4.427 -5.347 14.320 1.00 86.75 186 HIS A O 1
ATOM 1504 N N . ILE A 1 187 ? 5.762 -3.731 15.111 1.00 86.00 187 ILE A N 1
ATOM 1505 C CA . ILE A 1 187 ? 4.722 -2.690 15.020 1.00 86.00 187 ILE A CA 1
ATOM 1506 C C . ILE A 1 187 ? 4.198 -2.554 13.586 1.00 86.00 187 ILE A C 1
ATOM 1508 O O . ILE A 1 187 ? 2.975 -2.574 13.406 1.00 86.00 187 ILE A O 1
ATOM 1512 N N . PRO A 1 188 ? 5.058 -2.428 12.554 1.00 82.25 188 PRO A N 1
ATOM 1513 C CA . PRO A 1 188 ? 4.569 -2.235 11.200 1.00 82.25 188 PRO A CA 1
ATOM 1514 C C . PRO A 1 188 ? 3.789 -3.443 10.666 1.00 82.25 188 PRO A C 1
ATOM 1516 O O . PRO A 1 188 ? 2.824 -3.257 9.932 1.00 82.25 188 PRO A O 1
ATOM 1519 N N . GLU A 1 189 ? 4.132 -4.666 11.079 1.00 81.62 189 GLU A N 1
ATOM 1520 C CA . GLU A 1 189 ? 3.416 -5.884 10.667 1.00 81.62 189 GLU A CA 1
ATOM 1521 C C . GLU A 1 189 ? 1.933 -5.845 11.077 1.00 81.62 189 GLU A C 1
ATOM 1523 O O . GLU A 1 189 ? 1.070 -6.276 10.317 1.00 81.62 189 GLU A O 1
ATOM 1528 N N . LEU A 1 190 ? 1.622 -5.260 12.239 1.00 83.62 190 LEU A N 1
ATOM 1529 C CA . LEU A 1 190 ? 0.266 -5.244 12.793 1.00 83.62 190 LEU A CA 1
ATOM 1530 C C . LEU A 1 190 ? -0.496 -3.936 12.524 1.00 83.62 190 LEU A C 1
ATOM 1532 O O . LEU A 1 190 ? -1.705 -3.941 12.288 1.00 83.62 190 LEU A O 1
ATOM 1536 N N . ILE A 1 191 ? 0.189 -2.792 12.582 1.00 88.06 191 ILE A N 1
ATOM 1537 C CA . ILE A 1 191 ? -0.461 -1.472 12.585 1.00 88.06 191 ILE A CA 1
ATOM 1538 C C . ILE A 1 191 ? -0.408 -0.782 11.223 1.00 88.06 191 ILE A C 1
ATOM 1540 O O . ILE A 1 191 ? -1.287 0.025 10.924 1.00 88.06 191 ILE A O 1
ATOM 1544 N N . HIS A 1 192 ? 0.566 -1.090 10.366 1.00 88.50 192 HIS A N 1
ATOM 1545 C CA . HIS A 1 192 ? 0.891 -0.224 9.231 1.00 88.50 192 HIS A CA 1
ATOM 1546 C C . HIS A 1 192 ? -0.240 -0.021 8.223 1.00 88.50 192 HIS A C 1
ATOM 1548 O O . HIS A 1 192 ? -0.534 1.112 7.850 1.00 88.50 192 HIS A O 1
ATOM 1554 N N . MET A 1 193 ? -0.917 -1.091 7.800 1.00 88.94 193 MET A N 1
ATOM 1555 C CA . MET A 1 193 ? -2.040 -0.970 6.858 1.00 88.94 193 MET A CA 1
ATOM 1556 C C . MET A 1 193 ? -3.195 -0.151 7.449 1.00 88.94 193 MET A C 1
ATOM 1558 O O . MET A 1 193 ? -3.800 0.664 6.754 1.00 88.94 193 MET A O 1
ATOM 1562 N N . ASN A 1 194 ? -3.458 -0.323 8.747 1.00 91.94 194 ASN A N 1
ATOM 1563 C CA . ASN A 1 194 ? -4.498 0.406 9.470 1.00 91.94 194 ASN A CA 1
ATOM 1564 C C . ASN A 1 194 ? -4.130 1.889 9.613 1.00 91.94 194 ASN A C 1
ATOM 1566 O O . ASN A 1 194 ? -4.968 2.767 9.421 1.00 91.94 194 ASN A O 1
ATOM 1570 N N . LEU A 1 195 ? -2.854 2.171 9.873 1.00 93.00 195 LEU A N 1
ATOM 1571 C CA . LEU A 1 195 ? -2.309 3.518 9.947 1.00 93.00 195 LEU A CA 1
ATOM 1572 C C . LEU A 1 195 ? -2.420 4.247 8.605 1.00 93.00 195 LEU A C 1
ATOM 1574 O O . LEU A 1 195 ? -2.931 5.365 8.560 1.00 93.00 195 LEU A O 1
ATOM 1578 N N . LYS A 1 196 ? -2.038 3.594 7.498 1.00 92.06 196 LYS A N 1
ATOM 1579 C CA . LYS A 1 196 ? -2.243 4.134 6.145 1.00 92.06 196 LYS A CA 1
ATOM 1580 C C . LYS A 1 196 ? -3.698 4.490 5.887 1.00 92.06 196 LYS A C 1
ATOM 1582 O O . LYS A 1 196 ? -3.971 5.538 5.306 1.00 92.06 196 LYS A O 1
ATOM 1587 N N . PHE A 1 197 ? -4.623 3.626 6.303 1.00 92.44 197 PHE A N 1
ATOM 1588 C CA . PHE A 1 197 ? -6.045 3.884 6.126 1.00 92.44 197 PHE A CA 1
ATOM 1589 C C . PHE A 1 197 ? -6.506 5.109 6.913 1.00 92.44 197 PHE A C 1
ATOM 1591 O O . PHE A 1 197 ? -7.157 5.973 6.338 1.00 92.44 197 PHE A O 1
ATOM 1598 N N . VAL A 1 198 ? -6.124 5.224 8.188 1.00 93.56 198 VAL A N 1
ATOM 1599 C CA . VAL A 1 198 ? -6.466 6.374 9.043 1.00 93.56 198 VAL A CA 1
ATOM 1600 C C . VAL A 1 198 ? -5.896 7.681 8.481 1.00 93.56 198 VAL A C 1
ATOM 1602 O O . VAL A 1 198 ? -6.610 8.678 8.406 1.00 93.56 198 VAL A O 1
ATOM 1605 N N . ILE A 1 199 ? -4.642 7.680 8.018 1.00 93.44 199 ILE A N 1
ATOM 1606 C CA . ILE A 1 199 ? -4.032 8.851 7.369 1.00 93.44 199 ILE A CA 1
ATOM 1607 C C . ILE A 1 199 ? -4.792 9.208 6.087 1.00 93.44 199 ILE A C 1
ATOM 1609 O O . ILE A 1 199 ? -5.120 10.371 5.856 1.00 93.44 199 ILE A O 1
ATOM 1613 N N . SER A 1 200 ? -5.104 8.205 5.265 1.00 91.62 200 SER A N 1
ATOM 1614 C CA . SER A 1 200 ? -5.855 8.408 4.030 1.00 91.62 200 SER A CA 1
ATOM 1615 C C . SER A 1 200 ? -7.262 8.926 4.303 1.00 91.62 200 SER A C 1
ATOM 1617 O O . SER A 1 200 ? -7.723 9.795 3.573 1.00 91.62 200 SER A O 1
ATOM 1619 N N . LEU A 1 201 ? -7.932 8.460 5.357 1.00 90.38 201 LEU A N 1
ATOM 1620 C CA . LEU A 1 201 ? -9.234 8.966 5.783 1.00 90.38 201 LEU A CA 1
ATOM 1621 C C . LEU A 1 201 ? -9.158 10.451 6.158 1.00 90.38 201 LEU A C 1
ATOM 1623 O O . LEU A 1 201 ? -9.989 11.231 5.711 1.00 90.38 201 LEU A O 1
ATOM 1627 N N . MET A 1 202 ? -8.127 10.851 6.905 1.00 89.69 202 MET A N 1
ATOM 1628 C CA . MET A 1 202 ? -7.918 12.247 7.299 1.00 89.69 202 MET A CA 1
ATOM 1629 C C . MET A 1 202 ? -7.591 13.182 6.138 1.00 89.69 202 MET A C 1
ATOM 1631 O O . MET A 1 202 ? -7.813 14.375 6.264 1.00 89.69 202 MET A O 1
ATOM 1635 N N . LYS A 1 203 ? -7.087 12.684 5.005 1.00 85.19 203 LYS A N 1
ATOM 1636 C CA . LYS A 1 203 ? -6.749 13.516 3.837 1.00 85.19 203 LYS A CA 1
ATOM 1637 C C . LYS A 1 203 ? -7.913 14.395 3.363 1.00 85.19 203 LYS A C 1
ATOM 1639 O O . LYS A 1 203 ? -7.684 15.489 2.851 1.00 85.19 203 LYS A O 1
ATOM 1644 N N . ASP A 1 204 ? -9.132 13.880 3.483 1.00 83.94 204 ASP A N 1
ATOM 1645 C CA . ASP A 1 204 ? -10.336 14.538 2.981 1.00 83.94 204 ASP A CA 1
ATOM 1646 C C . ASP A 1 204 ? -10.905 15.554 4.007 1.00 83.94 204 ASP A C 1
ATOM 1648 O O . ASP A 1 204 ? -11.846 16.282 3.698 1.00 83.94 204 ASP A O 1
ATOM 1652 N N . TYR A 1 205 ? -10.266 15.684 5.184 1.00 88.81 205 TYR A N 1
ATOM 1653 C CA . TYR A 1 205 ? -10.652 16.569 6.290 1.00 88.81 205 TYR A CA 1
ATOM 1654 C C . TYR A 1 205 ? -9.497 17.471 6.738 1.00 88.81 205 TYR A C 1
ATOM 1656 O O . TYR A 1 205 ? -8.329 17.091 6.712 1.00 88.81 205 TYR A O 1
ATOM 1664 N N . LYS A 1 206 ? -9.804 18.692 7.183 1.00 86.94 206 LYS A N 1
ATOM 1665 C CA . LYS A 1 206 ? -8.780 19.628 7.679 1.00 86.94 206 LYS A CA 1
ATOM 1666 C C . LYS A 1 206 ? -8.447 19.395 9.145 1.00 86.94 206 LYS A C 1
ATOM 1668 O O . LYS A 1 206 ? -7.319 19.656 9.558 1.00 86.94 206 LYS A O 1
ATOM 1673 N N . THR A 1 207 ? -9.424 18.949 9.932 1.00 90.88 207 THR A N 1
ATOM 1674 C CA . THR A 1 207 ? -9.287 18.757 11.380 1.00 90.88 207 THR A CA 1
ATOM 1675 C C . THR A 1 207 ? -9.872 17.421 11.821 1.00 90.88 207 THR A C 1
ATOM 1677 O O . THR A 1 207 ? -10.713 16.827 11.146 1.00 90.88 207 THR A O 1
ATOM 1680 N N . ILE A 1 208 ? -9.425 16.941 12.984 1.00 91.75 208 ILE A N 1
ATOM 1681 C CA . ILE A 1 208 ? -9.974 15.726 13.598 1.00 91.75 208 ILE A CA 1
ATOM 1682 C C . ILE A 1 208 ? -11.448 15.941 13.982 1.00 91.75 208 ILE A C 1
ATOM 1684 O O . ILE A 1 208 ? -12.243 15.012 13.863 1.00 91.75 208 ILE A O 1
ATOM 1688 N N . ASP A 1 209 ? -11.838 17.161 14.357 1.00 90.06 209 ASP A N 1
ATOM 1689 C CA . ASP A 1 209 ? -13.229 17.509 14.670 1.00 90.06 209 ASP A CA 1
ATOM 1690 C C . ASP A 1 209 ? -14.163 17.391 13.458 1.00 90.06 209 ASP A C 1
ATOM 1692 O O . ASP A 1 209 ? -15.273 16.874 13.590 1.00 90.06 209 ASP A O 1
ATOM 1696 N N . GLU A 1 210 ? -13.711 17.797 12.266 1.00 89.81 210 GLU A N 1
ATOM 1697 C CA . GLU A 1 210 ? -14.468 17.599 11.022 1.00 89.81 210 GLU A CA 1
ATOM 1698 C C . GLU A 1 210 ? -14.700 16.105 10.749 1.00 89.81 210 GLU A C 1
ATOM 1700 O O . GLU A 1 210 ? -15.824 15.702 10.432 1.00 89.81 210 GLU A O 1
ATOM 1705 N N . LEU A 1 211 ? -13.669 15.269 10.940 1.00 89.56 211 LEU A N 1
ATOM 1706 C CA . LEU A 1 211 ? -13.803 13.817 10.806 1.00 89.56 211 LEU A CA 1
ATOM 1707 C C . LEU A 1 211 ? -14.769 13.246 11.857 1.00 89.56 211 LEU A C 1
ATOM 1709 O O . LEU A 1 211 ? -15.657 12.471 11.509 1.00 89.56 211 LEU A O 1
ATOM 1713 N N . LYS A 1 212 ? -14.628 13.626 13.135 1.00 88.44 212 LYS A N 1
ATOM 1714 C CA . LYS A 1 212 ? -15.518 13.191 14.230 1.00 88.44 212 LYS A CA 1
ATOM 1715 C C . LYS A 1 212 ? -16.980 13.496 13.913 1.00 88.44 212 LYS A C 1
ATOM 1717 O O . LYS A 1 212 ? -17.827 12.617 14.051 1.00 88.44 212 LYS A O 1
ATOM 1722 N N . TYR A 1 213 ? -17.254 14.717 13.452 1.00 86.00 213 TYR A N 1
ATOM 1723 C CA . TYR A 1 213 ? -18.592 15.150 13.060 1.00 86.00 213 TYR A CA 1
ATOM 1724 C C . TYR A 1 213 ? -19.152 14.287 11.924 1.00 86.00 213 TYR A C 1
ATOM 1726 O O . TYR A 1 213 ? -20.285 13.819 12.002 1.00 86.00 213 TYR A O 1
ATOM 1734 N N . LYS A 1 214 ? -18.346 14.013 10.890 1.00 84.19 214 LYS A N 1
ATOM 1735 C CA . LYS A 1 214 ? -18.784 13.204 9.744 1.00 84.19 214 LYS A CA 1
ATOM 1736 C C . LYS A 1 214 ? -18.963 11.723 10.049 1.00 84.19 214 LYS A C 1
ATOM 1738 O O . LYS A 1 214 ? -19.831 11.097 9.448 1.00 84.19 214 LYS A O 1
ATOM 1743 N N . LEU A 1 215 ? -18.189 11.163 10.976 1.00 79.81 215 LEU A N 1
ATOM 1744 C CA . LEU A 1 215 ? -18.371 9.775 11.404 1.00 79.81 215 LEU A CA 1
ATOM 1745 C C . LEU A 1 215 ? -19.576 9.579 12.330 1.00 79.81 215 LEU A C 1
ATOM 1747 O O . LEU A 1 215 ? -19.935 8.431 12.571 1.00 79.81 215 LEU A O 1
ATOM 1751 N N . ASN A 1 216 ? -20.181 10.665 12.831 1.00 66.00 216 ASN A N 1
ATOM 1752 C CA . ASN A 1 216 ? -21.359 10.667 13.699 1.00 66.00 216 ASN A CA 1
ATOM 1753 C C . ASN A 1 216 ? -21.315 9.551 14.757 1.00 66.00 216 ASN A C 1
ATOM 1755 O O . ASN A 1 216 ? -22.232 8.744 14.870 1.00 66.00 216 ASN A O 1
ATOM 1759 N N . ILE A 1 217 ? -20.196 9.454 15.483 1.00 54.78 217 ILE A N 1
ATOM 1760 C CA . ILE A 1 217 ? -19.999 8.438 16.521 1.00 54.78 217 ILE A CA 1
ATOM 1761 C C . ILE A 1 217 ? -20.592 8.994 17.825 1.00 54.78 217 ILE A C 1
ATOM 1763 O O . ILE A 1 217 ? -19.935 9.824 18.465 1.00 54.78 217 ILE A O 1
ATOM 1767 N N . PRO A 1 218 ? -21.811 8.603 18.253 1.00 45.12 218 PRO A N 1
ATOM 1768 C CA . PRO A 1 218 ? -22.255 8.911 19.604 1.00 45.12 21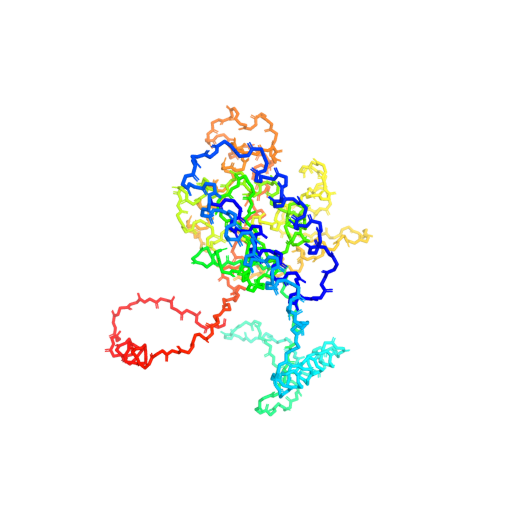8 PRO A CA 1
ATOM 1769 C C . PRO A 1 218 ? -21.331 8.216 20.615 1.00 45.12 218 PRO A C 1
ATOM 1771 O O . PRO A 1 218 ? -20.660 7.235 20.314 1.00 45.12 218 PRO A O 1
ATOM 1774 N N . LYS A 1 219 ? -21.289 8.716 21.854 1.00 48.69 219 LYS A N 1
ATOM 1775 C CA . LYS A 1 219 ? -20.417 8.197 22.930 1.00 48.69 219 LYS A CA 1
ATOM 1776 C C . LYS A 1 219 ? -20.677 6.725 23.321 1.00 48.69 219 LYS A C 1
ATOM 1778 O O . LYS A 1 219 ? -19.919 6.185 24.118 1.00 48.69 219 LYS A O 1
ATOM 1783 N N . ASN A 1 220 ? -21.703 6.084 22.758 1.00 40.28 220 ASN A N 1
ATOM 1784 C CA . ASN A 1 220 ? -21.954 4.647 22.846 1.00 40.28 220 ASN A CA 1
ATOM 1785 C C . ASN A 1 220 ? -21.564 3.991 21.517 1.00 40.28 220 ASN A C 1
ATOM 1787 O O . ASN A 1 220 ? -21.844 4.554 20.470 1.00 40.28 220 ASN A O 1
ATOM 1791 N N . ASP A 1 221 ? -20.966 2.799 21.568 1.00 45.31 221 ASP A N 1
ATOM 1792 C CA . ASP A 1 221 ? -20.339 2.025 20.475 1.00 45.31 221 ASP A CA 1
ATOM 1793 C C . ASP A 1 221 ? -21.174 1.738 19.196 1.00 45.31 221 ASP A C 1
ATOM 1795 O O . ASP A 1 221 ? -20.771 0.918 18.369 1.00 45.31 221 ASP A O 1
ATOM 1799 N N . GLN A 1 222 ? -22.314 2.392 18.989 1.00 43.12 222 GLN A N 1
ATOM 1800 C CA . GLN A 1 222 ? -23.187 2.249 17.831 1.00 43.12 222 GLN A CA 1
ATOM 1801 C C . GLN A 1 222 ? -23.114 3.507 16.963 1.00 43.12 222 GLN A C 1
ATOM 1803 O O . GLN A 1 222 ? -23.523 4.588 17.368 1.00 43.12 222 GLN A O 1
ATOM 1808 N N . VAL A 1 223 ? -22.569 3.364 15.757 1.00 45.44 223 VAL A N 1
ATOM 1809 C CA . VAL A 1 223 ? -22.512 4.434 14.753 1.00 45.44 223 VAL A CA 1
ATOM 1810 C C . VAL A 1 223 ? -23.907 4.602 14.138 1.00 45.44 223 VAL A C 1
ATOM 1812 O O . VAL A 1 223 ? -24.360 3.712 13.418 1.00 45.44 223 VAL A O 1
ATOM 1815 N N . GLU A 1 224 ? -24.590 5.721 14.406 1.00 39.34 224 GLU A N 1
ATOM 1816 C CA . GLU A 1 224 ? -25.828 6.107 13.709 1.00 39.34 224 GLU A CA 1
ATOM 1817 C C . GLU A 1 224 ? -25.501 6.974 12.487 1.00 39.34 224 GLU A C 1
ATOM 1819 O O . GLU A 1 224 ? -24.774 7.963 12.569 1.00 39.34 224 GLU A O 1
ATOM 1824 N N . ILE A 1 225 ? -26.037 6.595 11.327 1.00 46.97 225 ILE A N 1
ATOM 1825 C CA . ILE A 1 225 ? -25.707 7.182 10.024 1.00 46.97 225 ILE A CA 1
ATOM 1826 C C . ILE A 1 225 ? -26.526 8.461 9.796 1.00 46.97 225 ILE A C 1
ATOM 1828 O O . ILE A 1 225 ? -27.754 8.418 9.774 1.00 46.97 225 ILE A O 1
ATOM 1832 N N . VAL A 1 226 ? -25.854 9.590 9.547 1.00 44.50 226 VAL A N 1
ATOM 1833 C CA . VAL A 1 226 ? -26.491 10.797 8.989 1.00 44.50 226 VAL A CA 1
ATOM 1834 C C . VAL A 1 226 ? -26.598 10.645 7.470 1.00 44.50 226 VAL A C 1
ATOM 1836 O O . VAL A 1 226 ? -25.617 10.321 6.804 1.00 44.50 226 VAL A O 1
ATOM 1839 N N . ASN A 1 227 ? -27.794 10.896 6.931 1.00 40.94 227 ASN A N 1
ATOM 1840 C CA . ASN A 1 227 ? -28.219 10.706 5.534 1.00 40.94 227 ASN A CA 1
ATOM 1841 C C . ASN A 1 227 ? -27.590 11.672 4.496 1.00 40.94 227 ASN A C 1
ATOM 1843 O O . ASN A 1 227 ? -28.249 12.058 3.530 1.00 40.94 227 ASN A O 1
ATOM 1847 N N . ASP A 1 228 ? -26.321 12.050 4.642 1.00 53.38 228 ASP A N 1
ATOM 1848 C CA . ASP A 1 228 ? -25.565 12.662 3.541 1.00 53.38 228 ASP A CA 1
ATOM 1849 C C . ASP A 1 228 ? -24.997 11.560 2.641 1.00 53.38 228 ASP A C 1
ATOM 1851 O O . ASP A 1 228 ? -24.661 10.486 3.134 1.00 53.38 228 ASP A O 1
ATOM 1855 N N . LYS A 1 229 ? -24.837 11.811 1.329 1.00 53.41 229 LYS A N 1
ATOM 1856 C CA . LYS A 1 229 ? -24.132 10.881 0.422 1.00 53.41 229 LYS A CA 1
ATOM 1857 C C . LYS A 1 229 ? -22.753 10.554 1.017 1.00 53.41 229 LYS A C 1
ATOM 1859 O O . LYS A 1 229 ? -21.887 11.432 1.011 1.00 53.41 229 LYS A O 1
ATOM 1864 N N . PRO A 1 230 ? -22.524 9.329 1.513 1.00 58.19 230 PRO A N 1
ATOM 1865 C CA . PRO A 1 230 ? -21.319 9.047 2.269 1.00 58.19 230 PRO A CA 1
ATOM 1866 C C . PRO A 1 230 ? -20.111 8.979 1.332 1.00 58.19 230 PRO A C 1
ATOM 1868 O O . PRO A 1 230 ? -20.166 8.364 0.262 1.00 58.19 230 PRO A O 1
ATOM 1871 N N . GLU A 1 231 ? -19.013 9.619 1.729 1.00 72.50 231 GLU A N 1
ATOM 1872 C CA . GLU A 1 231 ? -17.749 9.578 0.996 1.00 72.50 231 GLU A CA 1
ATOM 1873 C C . GLU A 1 231 ? -17.245 8.131 0.855 1.00 72.50 231 GLU A C 1
ATOM 1875 O O . GLU A 1 231 ? -17.468 7.285 1.725 1.00 72.50 231 GLU A O 1
ATOM 1880 N N . LEU A 1 232 ? -16.533 7.823 -0.238 1.00 81.94 232 LEU A N 1
ATOM 1881 C CA . LEU A 1 232 ? -16.073 6.458 -0.542 1.00 81.94 232 LEU A CA 1
ATOM 1882 C C . LEU A 1 232 ? -15.277 5.816 0.611 1.00 81.94 232 LEU A C 1
ATOM 1884 O O . LEU A 1 232 ? -15.450 4.627 0.880 1.00 81.94 232 LEU A O 1
ATOM 1888 N N . LYS A 1 233 ? -14.439 6.588 1.320 1.00 85.75 233 LYS A N 1
ATOM 1889 C CA . LYS A 1 233 ? -13.646 6.080 2.453 1.00 85.75 233 LYS A CA 1
ATOM 1890 C C . LYS A 1 233 ? -14.453 5.910 3.733 1.00 85.75 233 LYS A C 1
ATOM 1892 O O . LYS A 1 233 ? -14.210 4.940 4.441 1.00 85.75 233 LYS A O 1
ATOM 1897 N N . ILE A 1 234 ? -15.422 6.785 4.009 1.00 86.94 234 ILE A N 1
ATOM 1898 C CA . ILE A 1 234 ? -16.351 6.603 5.135 1.00 86.94 234 ILE A CA 1
ATOM 1899 C C . ILE A 1 234 ? -17.187 5.343 4.916 1.00 86.94 234 ILE A C 1
ATOM 1901 O O . ILE A 1 234 ? -17.310 4.523 5.820 1.00 86.94 234 ILE A O 1
ATOM 1905 N N . ASN A 1 235 ? -17.688 5.125 3.698 1.00 85.25 235 ASN A N 1
ATOM 1906 C CA . ASN A 1 235 ? -18.383 3.884 3.356 1.00 85.25 235 ASN A CA 1
ATOM 1907 C C . ASN A 1 235 ? -17.516 2.654 3.598 1.00 85.25 235 ASN A C 1
ATOM 1909 O O . ASN A 1 235 ? -17.987 1.656 4.143 1.00 85.25 235 ASN A O 1
ATOM 1913 N N . LEU A 1 236 ? -16.248 2.722 3.193 1.00 87.62 236 LEU A N 1
ATOM 1914 C CA . LEU A 1 236 ? -15.314 1.636 3.430 1.00 87.62 236 LEU A CA 1
ATOM 1915 C C . LEU A 1 236 ? -15.059 1.422 4.929 1.00 87.62 236 LEU A C 1
ATOM 1917 O O . LEU A 1 236 ? -15.114 0.287 5.394 1.00 87.62 236 LEU A O 1
ATOM 1921 N N . LEU A 1 237 ? -14.849 2.495 5.693 1.00 89.00 237 LEU A N 1
ATOM 1922 C CA . LEU A 1 237 ? -14.713 2.431 7.145 1.00 89.00 237 LEU A CA 1
ATOM 1923 C C . LEU A 1 237 ? -15.939 1.765 7.782 1.00 89.00 237 LEU A C 1
ATOM 1925 O O . LEU A 1 237 ? -15.776 0.836 8.563 1.00 89.00 237 LEU A O 1
ATOM 1929 N N . ASN A 1 238 ? -17.153 2.166 7.407 1.00 85.62 238 ASN A N 1
ATOM 1930 C CA . ASN A 1 238 ? -18.391 1.589 7.934 1.00 85.62 238 ASN A CA 1
ATOM 1931 C C . ASN A 1 238 ? -18.496 0.088 7.631 1.00 85.62 238 ASN A C 1
ATOM 1933 O O . ASN A 1 238 ? -18.830 -0.705 8.513 1.00 85.62 238 ASN A O 1
ATOM 1937 N N . LYS A 1 239 ? -18.136 -0.327 6.408 1.00 85.00 239 LYS A N 1
ATOM 1938 C CA . LYS A 1 239 ? -18.068 -1.749 6.037 1.00 85.00 239 LYS A CA 1
ATOM 1939 C C . LYS A 1 239 ? -17.071 -2.511 6.908 1.00 85.00 239 LYS A C 1
ATOM 1941 O O . LYS A 1 239 ? -17.424 -3.564 7.431 1.00 85.00 239 LYS A O 1
ATOM 1946 N N . LEU A 1 240 ? -15.869 -1.972 7.120 1.00 87.25 240 LEU A N 1
ATOM 1947 C CA . LEU A 1 240 ? -14.869 -2.581 8.004 1.00 87.25 240 LEU A CA 1
ATOM 1948 C C . LEU A 1 240 ? -15.369 -2.658 9.450 1.00 87.25 240 LEU A C 1
ATOM 1950 O O . LEU A 1 240 ? -15.225 -3.693 10.092 1.00 87.25 240 LEU A O 1
ATOM 1954 N N . MET A 1 241 ? -16.019 -1.606 9.950 1.00 85.62 241 MET A N 1
ATOM 1955 C CA . MET A 1 241 ? -16.560 -1.573 11.310 1.00 85.62 241 MET A CA 1
ATOM 1956 C C . MET A 1 241 ? -17.666 -2.606 11.534 1.00 85.62 241 MET A C 1
ATOM 1958 O O . MET A 1 241 ? -17.756 -3.159 12.623 1.00 85.62 241 MET A O 1
ATOM 1962 N N . SER A 1 242 ? -18.428 -2.989 10.505 1.00 82.69 242 SER A N 1
ATOM 1963 C CA . SER A 1 242 ? -19.380 -4.110 10.613 1.00 82.69 242 SER A CA 1
ATOM 1964 C C . SER A 1 242 ? -18.713 -5.460 10.950 1.00 82.69 242 SER A C 1
ATOM 1966 O O . SER A 1 242 ? -19.363 -6.401 11.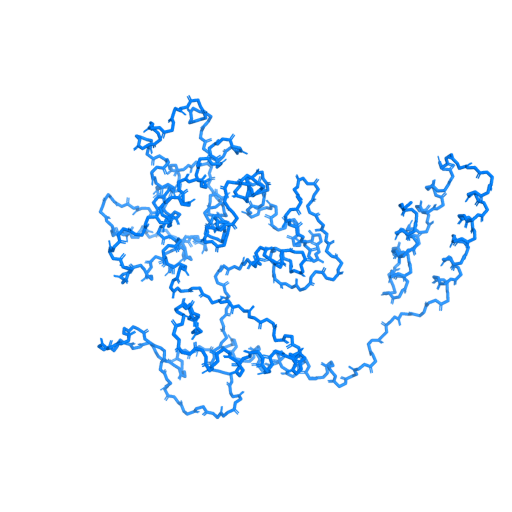418 1.00 82.69 242 SER A O 1
ATOM 1968 N N . LEU A 1 243 ? -17.395 -5.580 10.756 1.00 81.44 243 LEU A N 1
ATOM 1969 C CA . LEU A 1 243 ? -16.621 -6.773 11.096 1.00 81.44 243 LEU A CA 1
ATOM 1970 C C . LEU A 1 243 ? -16.235 -6.834 12.583 1.00 81.44 243 LEU A C 1
ATOM 1972 O O . LEU A 1 243 ? -15.728 -7.861 13.024 1.00 81.44 243 LEU A O 1
ATOM 1976 N N . SER A 1 244 ? -16.500 -5.791 13.382 1.00 78.31 244 SER A N 1
ATOM 1977 C CA . SER A 1 244 ? -16.044 -5.722 14.778 1.00 78.31 244 SER A CA 1
ATOM 1978 C C . SER A 1 244 ? -16.909 -6.480 15.797 1.00 78.31 244 SER A C 1
ATOM 1980 O O . SER A 1 244 ? -16.504 -6.599 16.950 1.00 78.31 244 SER A O 1
ATOM 1982 N N . HIS A 1 245 ? -18.088 -6.973 15.401 1.00 67.00 245 HIS A N 1
ATOM 1983 C CA . HIS A 1 245 ? -19.113 -7.555 16.287 1.00 67.00 245 HIS A CA 1
ATOM 1984 C C . HIS A 1 245 ? -18.644 -8.773 17.113 1.00 67.00 245 HIS A C 1
ATOM 1986 O O . HIS A 1 245 ? -19.143 -8.961 18.216 1.00 67.00 245 HIS A O 1
ATOM 1992 N N . ASN A 1 246 ? -17.656 -9.544 16.637 1.00 65.88 246 ASN A N 1
ATOM 1993 C CA . ASN A 1 246 ? -17.144 -10.748 17.316 1.00 65.88 246 ASN A CA 1
ATOM 1994 C C . ASN A 1 246 ? -15.652 -10.656 17.679 1.00 65.88 246 ASN A C 1
ATOM 1996 O O . ASN A 1 246 ? -14.955 -11.669 17.750 1.00 65.88 246 ASN A O 1
ATOM 2000 N N . LEU A 1 247 ? -15.121 -9.447 17.876 1.00 67.12 247 LEU A N 1
ATOM 2001 C CA . LEU A 1 247 ? -13.727 -9.313 18.297 1.00 67.12 247 LEU A CA 1
ATOM 2002 C C . LEU A 1 247 ? -13.549 -9.838 19.731 1.00 67.12 247 LEU A C 1
ATOM 2004 O O . LEU A 1 247 ? -14.351 -9.486 20.599 1.00 67.12 247 LEU A O 1
ATOM 2008 N N . PRO A 1 248 ? -12.487 -10.618 20.016 1.00 63.03 248 PRO A N 1
ATOM 2009 C CA . PRO A 1 248 ? -12.205 -11.082 21.366 1.00 63.03 248 PRO A CA 1
ATOM 2010 C C . PRO A 1 248 ? -12.195 -9.913 22.358 1.00 63.03 248 PRO A C 1
ATOM 2012 O O . PRO A 1 248 ? -11.450 -8.940 22.198 1.00 63.03 248 PRO A O 1
ATOM 2015 N N . MET A 1 249 ? -13.023 -10.023 23.400 1.00 57.41 249 MET A N 1
ATOM 2016 C CA . MET A 1 249 ? -13.110 -9.042 24.489 1.00 57.41 249 MET A CA 1
ATOM 2017 C C . MET A 1 249 ? -11.843 -9.011 25.355 1.00 57.41 249 MET A C 1
ATOM 2019 O O . MET A 1 249 ? -11.615 -8.049 26.091 1.00 57.41 249 MET A O 1
ATOM 2023 N N . HIS A 1 250 ? -10.987 -10.035 25.259 1.00 62.62 250 HIS A N 1
ATOM 2024 C CA . HIS A 1 250 ? -9.729 -10.072 25.993 1.00 62.62 250 HIS A CA 1
ATOM 2025 C C . HIS A 1 250 ? -8.827 -8.891 25.610 1.00 62.62 250 HIS A C 1
ATOM 2027 O O . HIS A 1 250 ? -8.650 -8.537 24.438 1.00 62.62 250 HIS A O 1
ATOM 2033 N N . ARG A 1 251 ? -8.253 -8.250 26.635 1.00 61.34 251 ARG A N 1
ATOM 2034 C CA . ARG A 1 251 ? -7.297 -7.151 26.477 1.00 61.34 251 ARG A CA 1
ATOM 2035 C C . ARG A 1 251 ? -5.999 -7.695 25.884 1.00 61.34 251 ARG A C 1
ATOM 2037 O O . ARG A 1 251 ? -5.060 -7.997 26.612 1.00 61.34 251 ARG A O 1
ATOM 2044 N N . ASN A 1 252 ? -5.932 -7.787 24.560 1.00 69.44 252 ASN A N 1
ATOM 2045 C CA . ASN A 1 252 ? -4.677 -8.067 23.874 1.00 69.44 252 ASN A CA 1
ATOM 2046 C C . ASN A 1 252 ? -3.740 -6.871 24.082 1.00 69.44 252 ASN A C 1
ATOM 2048 O O . ASN A 1 252 ? -3.916 -5.813 23.474 1.00 69.44 252 ASN A O 1
ATOM 2052 N N . PHE A 1 253 ? -2.764 -7.038 24.974 1.00 82.19 253 PHE A N 1
ATOM 2053 C CA . PHE A 1 253 ? -1.819 -5.987 25.351 1.00 82.19 253 PHE A CA 1
ATOM 2054 C C . PHE A 1 253 ? -0.965 -5.527 24.160 1.00 82.19 253 PHE A C 1
ATOM 2056 O O . PHE A 1 253 ? -0.698 -4.337 24.019 1.00 82.19 253 PHE A O 1
ATOM 2063 N N . ILE A 1 254 ? -0.607 -6.447 23.255 1.00 86.50 254 ILE A N 1
ATOM 2064 C CA . ILE A 1 254 ? 0.263 -6.163 22.105 1.00 86.50 254 ILE A CA 1
ATOM 2065 C C . ILE A 1 254 ? -0.363 -5.148 21.124 1.00 86.50 254 ILE A C 1
ATOM 2067 O O . ILE A 1 254 ? 0.248 -4.099 20.921 1.00 86.50 254 ILE A O 1
ATOM 2071 N N . PRO A 1 255 ? -1.577 -5.354 20.562 1.00 87.31 255 PRO A N 1
ATOM 2072 C CA . PRO A 1 255 ? -2.215 -4.361 19.692 1.00 87.31 255 PRO A CA 1
ATOM 2073 C C . PRO A 1 255 ? -2.401 -2.992 20.347 1.00 87.31 255 PRO A C 1
ATOM 2075 O O . PRO A 1 255 ? -2.239 -1.971 19.681 1.00 87.31 255 PRO A O 1
ATOM 2078 N N . ILE A 1 256 ? -2.712 -2.960 21.649 1.00 89.94 256 ILE A N 1
ATOM 2079 C CA . ILE A 1 256 ? -2.844 -1.710 22.410 1.00 89.94 256 ILE A CA 1
ATOM 2080 C C . ILE A 1 256 ? -1.492 -0.997 22.464 1.00 89.94 256 ILE A C 1
ATOM 2082 O O . ILE A 1 256 ? -1.390 0.157 22.055 1.00 89.94 256 ILE A O 1
ATOM 2086 N N . MET A 1 257 ? -0.445 -1.695 22.907 1.00 91.06 257 MET A N 1
ATOM 2087 C CA . MET A 1 257 ? 0.904 -1.148 23.013 1.00 91.06 257 MET A CA 1
ATOM 2088 C C . MET A 1 257 ? 1.420 -0.645 21.658 1.00 91.06 257 MET A C 1
ATOM 2090 O O . MET A 1 257 ? 1.951 0.461 21.579 1.00 91.06 257 MET A O 1
ATOM 2094 N N . PHE A 1 258 ? 1.246 -1.422 20.586 1.00 92.94 258 PHE A N 1
ATOM 2095 C CA . PHE A 1 258 ? 1.675 -1.032 19.241 1.00 92.94 258 PHE A CA 1
ATOM 2096 C C . PHE A 1 258 ? 0.888 0.163 18.703 1.00 92.94 258 PHE A C 1
ATOM 2098 O O . PHE A 1 258 ? 1.486 1.061 18.113 1.00 92.94 258 PHE A O 1
ATOM 2105 N N . THR A 1 259 ? -0.419 0.227 18.970 1.00 93.50 259 THR A N 1
ATOM 2106 C CA . THR A 1 259 ? -1.243 1.392 18.619 1.00 93.50 259 THR A CA 1
ATOM 2107 C C . THR A 1 259 ? -0.750 2.644 19.338 1.00 93.50 259 THR A C 1
ATOM 2109 O O . THR A 1 259 ? -0.505 3.659 18.695 1.00 93.50 259 THR A O 1
ATOM 2112 N N . VAL A 1 260 ? -0.529 2.573 20.655 1.00 92.88 260 VAL A N 1
ATOM 2113 C CA . VAL A 1 260 ? -0.043 3.715 21.445 1.00 92.88 260 VAL A CA 1
ATOM 2114 C C . VAL A 1 260 ? 1.329 4.180 20.955 1.00 92.88 260 VAL A C 1
ATOM 2116 O O . VAL A 1 260 ? 1.511 5.371 20.720 1.00 92.88 260 VAL A O 1
ATOM 2119 N N . LYS A 1 261 ? 2.277 3.260 20.726 1.00 93.25 261 LYS A N 1
ATOM 2120 C CA . LYS A 1 261 ? 3.597 3.603 20.170 1.00 93.25 261 LYS A CA 1
ATOM 2121 C C . LYS A 1 261 ? 3.472 4.294 18.806 1.00 93.25 261 LYS A C 1
ATOM 2123 O O . LYS A 1 261 ? 4.131 5.307 18.584 1.00 93.25 261 LYS A O 1
ATOM 2128 N N . ALA A 1 262 ? 2.593 3.805 17.928 1.00 94.88 262 ALA A N 1
ATOM 2129 C CA . ALA A 1 262 ? 2.362 4.425 16.627 1.00 94.88 262 ALA A CA 1
ATOM 2130 C C . ALA A 1 262 ? 1.789 5.847 16.737 1.00 94.88 262 ALA A C 1
ATOM 2132 O O . ALA A 1 262 ? 2.270 6.752 16.054 1.00 94.88 262 ALA A O 1
ATOM 2133 N N . LEU A 1 263 ? 0.830 6.071 17.639 1.00 94.88 263 LEU A N 1
ATOM 2134 C CA . LEU A 1 263 ? 0.276 7.404 17.898 1.00 94.88 263 LEU A CA 1
ATOM 2135 C C . LEU A 1 263 ? 1.317 8.356 18.484 1.00 94.88 263 LEU A C 1
ATOM 2137 O O . LEU A 1 263 ? 1.376 9.509 18.074 1.00 94.88 263 LEU A O 1
ATOM 2141 N N . ILE A 1 264 ? 2.164 7.888 19.406 1.00 93.06 264 ILE A N 1
ATOM 2142 C CA . ILE A 1 264 ? 3.253 8.704 19.959 1.00 93.06 264 ILE A CA 1
ATOM 2143 C C . ILE A 1 264 ? 4.210 9.126 18.839 1.00 93.06 264 ILE A C 1
ATOM 2145 O O . ILE A 1 264 ? 4.589 10.294 18.769 1.00 93.06 264 ILE A O 1
ATOM 2149 N N . CYS A 1 265 ? 4.564 8.216 17.925 1.00 93.12 265 CYS A N 1
ATOM 2150 C CA . CYS A 1 265 ? 5.358 8.564 16.748 1.00 93.12 265 CYS A CA 1
ATOM 2151 C C . CYS A 1 265 ? 4.640 9.586 15.852 1.00 93.12 265 CYS A C 1
ATOM 2153 O O . CYS A 1 265 ? 5.272 10.539 15.399 1.00 93.12 265 CYS A O 1
ATOM 2155 N N . MET A 1 266 ? 3.329 9.439 15.630 1.00 93.94 266 MET A N 1
ATOM 2156 C CA . MET A 1 266 ? 2.535 10.422 14.883 1.00 93.94 266 MET A CA 1
ATOM 2157 C C . MET A 1 266 ? 2.548 11.798 15.548 1.00 93.94 266 MET A C 1
ATOM 2159 O O . MET A 1 266 ? 2.786 12.787 14.861 1.00 93.94 266 MET A O 1
ATOM 2163 N N . VAL A 1 267 ? 2.335 11.875 16.863 1.00 94.12 267 VAL A N 1
ATOM 2164 C CA . VAL A 1 267 ? 2.398 13.137 17.613 1.00 94.12 267 VAL A CA 1
ATOM 2165 C C . VAL A 1 267 ? 3.777 13.769 17.443 1.00 94.12 267 VAL A C 1
ATOM 2167 O O . VAL A 1 267 ? 3.875 14.911 17.010 1.00 94.12 267 VAL A O 1
ATOM 2170 N N . LYS A 1 268 ? 4.853 13.022 17.719 1.00 91.25 268 LYS A N 1
ATOM 2171 C CA . LYS A 1 268 ? 6.214 13.576 17.775 1.00 91.25 268 LYS A CA 1
ATOM 2172 C C . LYS A 1 268 ? 6.798 13.956 16.414 1.00 91.25 268 LYS A C 1
ATOM 2174 O O . LYS A 1 268 ? 7.531 14.937 16.333 1.00 91.25 268 LYS A O 1
ATOM 2179 N N . TYR A 1 269 ? 6.503 13.196 15.359 1.00 91.88 269 TYR A N 1
ATOM 2180 C CA . TYR A 1 269 ? 7.236 13.282 14.086 1.00 91.88 269 TYR A CA 1
ATOM 2181 C C . TYR A 1 269 ? 6.375 13.702 12.888 1.00 91.88 269 TYR A C 1
ATOM 2183 O O . TYR A 1 269 ? 6.808 13.584 11.738 1.00 91.88 269 TYR A O 1
ATOM 2191 N N . THR A 1 270 ? 5.150 14.180 13.123 1.00 92.88 270 THR A N 1
ATOM 2192 C CA . THR A 1 270 ? 4.242 14.621 12.053 1.00 92.88 270 THR A CA 1
ATOM 2193 C C . THR A 1 270 ? 3.464 15.869 12.460 1.00 92.88 270 THR A C 1
ATOM 2195 O O . THR A 1 270 ? 3.525 16.314 13.604 1.00 92.88 270 THR A O 1
ATOM 2198 N N . SER A 1 271 ? 2.716 16.431 11.513 1.00 91.25 271 SER A N 1
ATOM 2199 C CA . SER A 1 271 ? 1.734 17.495 11.748 1.00 91.25 271 SER A CA 1
ATOM 2200 C C . SER A 1 271 ? 0.299 16.961 11.865 1.00 91.25 271 SER A C 1
ATOM 2202 O O . SER A 1 271 ? -0.648 17.715 11.671 1.00 91.25 271 SER A O 1
ATOM 2204 N N . PHE A 1 272 ? 0.121 15.650 12.074 1.00 93.06 272 PHE A N 1
ATOM 2205 C CA . PHE A 1 272 ? -1.199 15.016 12.106 1.00 93.06 272 PHE A CA 1
ATOM 2206 C C . PHE A 1 272 ? -2.033 15.481 13.308 1.00 93.06 272 PHE A C 1
ATOM 2208 O O . PHE A 1 272 ? -3.230 15.721 13.180 1.00 93.06 272 PHE A O 1
ATOM 2215 N N . PHE A 1 273 ? -1.396 15.613 14.473 1.00 93.12 273 PHE A N 1
ATOM 2216 C CA . PHE A 1 273 ? -2.003 16.186 15.673 1.00 93.12 273 PHE A CA 1
ATOM 2217 C C . PHE A 1 273 ? -1.571 17.640 15.857 1.00 93.12 273 PHE A C 1
ATOM 2219 O O . PHE A 1 273 ? -0.563 18.075 15.299 1.00 93.12 273 PHE A O 1
ATOM 2226 N N . SER A 1 274 ? -2.315 18.384 16.679 1.00 88.94 274 SER A N 1
ATOM 2227 C CA . SER A 1 274 ? -1.942 19.760 17.016 1.00 88.94 274 SER A CA 1
ATOM 2228 C C . SER A 1 274 ? -0.564 19.823 17.689 1.00 88.94 274 SER A C 1
ATOM 2230 O O . SER A 1 274 ? -0.217 18.949 18.485 1.00 88.94 274 SER A O 1
ATOM 2232 N N . GLU A 1 275 ? 0.195 20.891 17.424 1.00 87.69 275 GLU A N 1
ATOM 2233 C CA . GLU A 1 275 ? 1.529 21.104 18.015 1.00 87.69 275 GLU A CA 1
ATOM 2234 C C . GLU A 1 275 ? 1.505 21.069 19.552 1.00 87.69 275 GLU A C 1
ATOM 2236 O O . GLU A 1 275 ? 2.446 20.584 20.166 1.00 87.69 275 GLU A O 1
ATOM 2241 N N . LYS A 1 276 ? 0.384 21.454 20.183 1.00 87.12 276 LYS A N 1
ATOM 2242 C CA . LYS A 1 276 ? 0.203 21.388 21.644 1.00 87.12 276 LYS A CA 1
ATOM 2243 C C . LYS A 1 276 ? 0.380 19.980 22.218 1.00 87.12 276 LYS A C 1
ATOM 2245 O O . LYS A 1 276 ? 0.753 19.847 23.377 1.00 87.12 276 LYS A O 1
ATOM 2250 N N . LEU A 1 277 ? 0.090 18.929 21.441 1.00 88.38 277 LEU A N 1
ATOM 2251 C CA . LEU A 1 277 ? 0.321 17.556 21.894 1.00 88.38 277 LEU A CA 1
ATOM 2252 C C . LEU A 1 277 ? 1.814 17.203 21.906 1.00 88.38 277 LEU A C 1
ATOM 2254 O O . LEU A 1 277 ? 2.201 16.320 22.658 1.00 88.38 277 LEU A O 1
ATOM 2258 N N . LYS A 1 278 ? 2.673 17.853 21.114 1.00 87.44 278 LYS A N 1
ATOM 2259 C CA 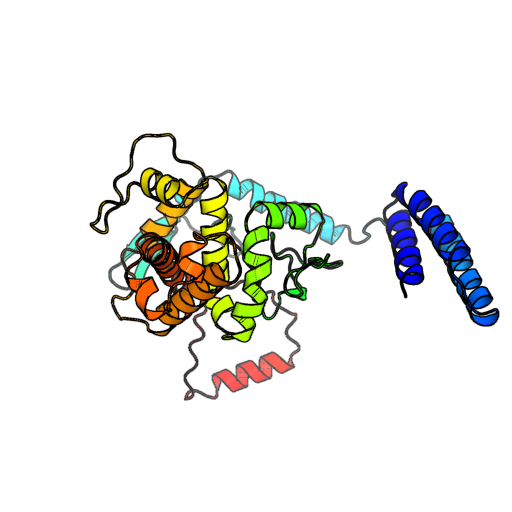. LYS A 1 278 ? 4.109 17.519 21.096 1.00 87.44 278 LYS A CA 1
ATOM 2260 C C . LYS A 1 278 ? 4.812 17.870 22.398 1.00 87.44 278 LYS A C 1
ATOM 2262 O O . LYS A 1 278 ? 5.725 17.152 22.798 1.00 87.44 278 LYS A O 1
ATOM 2267 N N . ASP A 1 279 ? 4.346 18.927 23.054 1.00 84.81 279 ASP A N 1
ATOM 2268 C CA . ASP A 1 279 ? 4.885 19.415 24.325 1.00 84.81 279 ASP A CA 1
ATOM 2269 C C . ASP A 1 279 ? 4.325 18.653 25.541 1.00 84.81 279 ASP A C 1
ATOM 2271 O O . ASP A 1 279 ? 4.781 18.834 26.671 1.00 84.81 279 ASP A O 1
ATOM 2275 N N . MET A 1 280 ? 3.325 17.794 25.321 1.00 86.31 280 MET A N 1
ATOM 2276 C CA . MET A 1 280 ? 2.645 17.037 26.364 1.00 86.31 280 MET A CA 1
ATOM 2277 C C . MET A 1 280 ? 3.467 15.812 26.795 1.00 86.31 280 MET A C 1
ATOM 2279 O O . MET A 1 280 ? 4.085 15.127 25.976 1.00 86.31 280 MET A O 1
ATOM 2283 N N . GLN A 1 281 ? 3.452 15.510 28.097 1.00 85.81 281 GLN A N 1
ATOM 2284 C CA . GLN A 1 281 ? 4.053 14.284 28.624 1.00 85.81 281 GLN A CA 1
ATOM 2285 C C . GLN A 1 281 ? 3.224 13.056 28.225 1.00 85.81 281 GLN A C 1
ATOM 2287 O O . GLN A 1 281 ? 2.017 13.148 27.994 1.00 85.81 281 GLN A O 1
ATOM 2292 N N . CYS A 1 282 ? 3.862 11.887 28.131 1.00 81.31 282 CYS A N 1
ATOM 2293 C CA . CYS A 1 282 ? 3.204 10.692 27.592 1.00 81.31 282 CYS A CA 1
ATOM 2294 C C . CYS A 1 282 ? 1.990 10.250 28.426 1.00 81.31 282 CYS A C 1
ATOM 2296 O O . CYS A 1 282 ? 1.024 9.719 27.880 1.00 81.31 282 CYS A O 1
ATOM 2298 N N . GLU A 1 283 ? 2.020 10.495 29.734 1.00 83.69 283 GLU A N 1
ATOM 2299 C CA . GLU A 1 283 ? 0.955 10.172 30.684 1.00 83.69 283 GLU A CA 1
ATOM 2300 C C . GLU A 1 283 ? -0.317 10.994 30.419 1.00 83.69 283 GLU A C 1
ATOM 2302 O O . GLU A 1 283 ? -1.441 10.516 30.612 1.00 83.69 283 GLU A O 1
ATOM 2307 N N . ASP A 1 284 ? -0.148 12.217 29.915 1.00 88.38 284 ASP A N 1
ATOM 2308 C CA . ASP A 1 284 ? -1.235 13.158 29.668 1.00 88.38 284 ASP A CA 1
ATOM 2309 C C . ASP A 1 284 ? -1.933 12.929 28.320 1.00 88.38 284 ASP A C 1
ATOM 2311 O O . ASP A 1 284 ? -3.062 13.390 28.144 1.00 88.38 284 ASP A O 1
ATOM 2315 N N . PHE A 1 285 ? -1.354 12.139 27.402 1.00 89.25 285 PHE A N 1
ATOM 2316 C CA . PHE A 1 285 ? -2.022 11.775 26.141 1.00 89.25 285 PHE A CA 1
ATOM 2317 C C . PHE A 1 285 ? -3.377 11.102 26.361 1.00 89.25 285 PHE A C 1
ATOM 2319 O O . PHE A 1 285 ? -4.303 11.295 25.576 1.00 89.25 285 PHE A O 1
ATOM 2326 N N . SER A 1 286 ? -3.517 10.363 27.463 1.00 87.00 286 SER A N 1
ATOM 2327 C CA . SER A 1 286 ? -4.772 9.723 27.862 1.00 87.00 286 SER A CA 1
ATOM 2328 C C . SER A 1 286 ? -5.910 10.709 28.157 1.00 87.00 286 SER A C 1
ATOM 2330 O O . SER A 1 286 ? -7.068 10.306 28.167 1.00 87.00 286 SER A O 1
ATOM 2332 N N . LYS A 1 287 ? -5.605 11.994 28.378 1.00 89.19 287 LYS A N 1
ATOM 2333 C CA . LYS A 1 287 ? -6.584 13.057 28.647 1.00 89.19 287 LYS A CA 1
ATOM 2334 C C . LYS A 1 287 ? -6.998 13.810 27.381 1.00 89.19 287 LYS A C 1
ATOM 2336 O O . LYS A 1 287 ? -7.916 14.623 27.431 1.00 89.19 287 LYS A O 1
ATOM 2341 N N . ASN A 1 288 ? -6.315 13.586 26.257 1.00 92.56 288 ASN A N 1
ATOM 2342 C CA . ASN A 1 288 ? -6.586 14.295 25.016 1.00 92.56 288 ASN A CA 1
ATOM 2343 C C . ASN A 1 288 ? -7.625 13.549 24.160 1.00 92.56 288 ASN A C 1
ATOM 2345 O O . ASN A 1 288 ? -7.409 12.411 23.743 1.00 92.56 288 ASN A O 1
ATOM 2349 N N . GLU A 1 289 ? -8.743 14.212 23.857 1.00 91.31 289 GLU A N 1
ATOM 2350 C CA . GLU A 1 289 ? -9.855 13.598 23.122 1.00 91.31 289 GLU A CA 1
ATOM 2351 C C . GLU A 1 289 ? -9.496 13.199 21.682 1.00 91.31 289 GLU A C 1
ATOM 2353 O O . GLU A 1 289 ? -9.993 12.188 21.190 1.00 91.31 289 GLU A O 1
ATOM 2358 N N . ASP A 1 290 ? -8.639 13.958 20.993 1.00 92.50 290 ASP A N 1
ATOM 2359 C CA . ASP A 1 290 ? -8.188 13.624 19.635 1.00 92.50 290 ASP A CA 1
ATOM 2360 C C . ASP A 1 290 ? -7.289 12.388 19.634 1.00 92.50 290 ASP A C 1
ATOM 2362 O O . ASP A 1 290 ? -7.460 11.489 18.807 1.00 92.50 290 ASP A O 1
ATOM 2366 N N . PHE A 1 291 ? -6.360 12.317 20.590 1.00 94.25 291 PHE A N 1
ATOM 2367 C CA . PHE A 1 291 ? -5.479 11.169 20.774 1.00 94.25 291 PHE A CA 1
ATOM 2368 C C . PHE A 1 291 ? -6.287 9.898 21.060 1.00 94.25 291 PHE A C 1
ATOM 2370 O O . PHE A 1 291 ? -6.079 8.871 20.410 1.00 94.25 291 PHE A O 1
ATOM 2377 N N . LEU A 1 292 ? -7.251 9.976 21.985 1.00 93.00 292 LEU A N 1
ATOM 2378 C CA . LEU A 1 292 ? -8.142 8.861 22.309 1.00 93.00 292 LEU A CA 1
ATOM 2379 C C . LEU A 1 292 ? -9.012 8.451 21.120 1.00 93.00 292 LEU A C 1
ATOM 2381 O O . LEU A 1 292 ? -9.179 7.256 20.875 1.00 93.00 292 LEU A O 1
ATOM 2385 N N . PHE A 1 293 ? -9.553 9.411 20.371 1.00 92.75 293 PHE A N 1
ATOM 2386 C CA . PHE A 1 293 ? -10.395 9.138 19.210 1.00 92.75 293 PHE A CA 1
ATOM 2387 C C . PHE A 1 293 ? -9.625 8.401 18.108 1.00 92.75 293 PHE A C 1
ATOM 2389 O O . PHE A 1 293 ? -10.022 7.309 17.695 1.00 92.75 293 PHE A O 1
ATOM 2396 N N . ILE A 1 294 ? -8.485 8.949 17.676 1.00 94.62 294 ILE A N 1
ATOM 2397 C CA . ILE A 1 294 ? -7.659 8.342 16.625 1.00 94.62 294 ILE A CA 1
ATOM 2398 C C . ILE A 1 294 ? -7.078 7.011 17.100 1.00 94.62 294 ILE A C 1
ATOM 2400 O O . ILE A 1 294 ? -7.043 6.046 16.336 1.00 94.62 294 ILE A O 1
ATOM 2404 N N . GLY A 1 295 ? -6.683 6.917 18.372 1.00 93.69 295 GLY A N 1
ATOM 2405 C CA . GLY A 1 295 ? -6.208 5.669 18.951 1.00 93.69 295 GLY A CA 1
ATOM 2406 C C . GLY A 1 295 ? -7.275 4.587 19.025 1.00 93.69 295 GLY A C 1
ATOM 2407 O O . GLY A 1 295 ? -6.993 3.436 18.698 1.00 93.69 295 GLY A O 1
ATOM 2408 N N . SER A 1 296 ? -8.510 4.947 19.369 1.00 90.81 296 SER A N 1
ATOM 2409 C CA . SER A 1 296 ? -9.643 4.016 19.374 1.00 90.81 296 SER A CA 1
ATOM 2410 C C . SER A 1 296 ? -9.950 3.514 17.966 1.00 90.81 296 SER A C 1
ATOM 2412 O O . SER A 1 296 ? -10.138 2.312 17.768 1.00 90.81 296 SER A O 1
ATOM 2414 N N . LEU A 1 297 ? -9.937 4.414 16.978 1.00 91.81 297 LEU A N 1
ATOM 2415 C CA . LEU A 1 297 ? -10.143 4.082 15.572 1.00 91.81 297 LEU A CA 1
ATOM 2416 C C . LEU A 1 297 ? -9.053 3.132 15.052 1.00 91.81 297 LEU A C 1
ATOM 2418 O O . LEU A 1 297 ? -9.362 2.070 14.508 1.00 91.81 297 LEU A O 1
ATOM 2422 N N . LEU A 1 298 ? -7.781 3.481 15.271 1.00 93.50 298 LEU A N 1
ATOM 2423 C CA . LEU A 1 298 ? -6.630 2.694 14.831 1.00 93.50 298 LEU A CA 1
ATOM 2424 C C . LEU A 1 298 ? -6.586 1.318 15.507 1.00 93.50 298 LEU A C 1
ATOM 2426 O O . LEU A 1 298 ? -6.394 0.311 14.827 1.00 93.50 298 LEU A O 1
ATOM 2430 N N . LEU A 1 299 ? -6.827 1.255 16.821 1.00 91.06 299 LEU A N 1
ATOM 2431 C CA . LEU A 1 299 ? -6.863 -0.001 17.570 1.00 91.06 299 LEU A CA 1
ATOM 2432 C C . LEU A 1 299 ? -7.996 -0.910 17.090 1.00 91.06 299 LEU A C 1
ATOM 2434 O O . LEU A 1 299 ? -7.805 -2.120 16.962 1.00 91.06 299 LEU A O 1
ATOM 2438 N N . ARG A 1 300 ? -9.182 -0.349 16.828 1.00 89.25 300 ARG A N 1
ATOM 2439 C CA . ARG A 1 300 ? -10.332 -1.119 16.340 1.00 89.25 300 ARG A CA 1
ATOM 2440 C C . ARG A 1 300 ? -10.046 -1.710 14.962 1.00 89.25 300 ARG A C 1
ATOM 2442 O O . ARG A 1 300 ? -10.251 -2.906 14.776 1.00 89.25 300 ARG A O 1
ATOM 2449 N N . LEU A 1 301 ? -9.487 -0.919 14.045 1.00 90.44 301 LEU A N 1
ATOM 2450 C CA . LEU A 1 301 ? -9.038 -1.397 12.733 1.00 90.44 301 LEU A CA 1
ATOM 2451 C C . LEU A 1 301 ? -7.952 -2.474 12.852 1.00 90.44 301 LEU A C 1
ATOM 2453 O O . LEU A 1 301 ? -8.049 -3.510 12.201 1.00 90.44 301 LEU A O 1
ATOM 2457 N N . ALA A 1 302 ? -6.969 -2.288 13.737 1.00 89.38 302 ALA A N 1
ATOM 2458 C CA . ALA A 1 302 ? -5.935 -3.288 13.987 1.00 89.38 302 ALA A CA 1
ATOM 2459 C C . ALA A 1 302 ? -6.525 -4.620 14.465 1.00 89.38 302 ALA A C 1
ATOM 2461 O O . ALA A 1 302 ? -6.169 -5.672 13.942 1.00 89.38 302 ALA A O 1
ATOM 2462 N N . LYS A 1 303 ? -7.481 -4.585 15.401 1.00 87.06 303 LYS A N 1
ATOM 2463 C CA . LYS A 1 303 ? -8.178 -5.790 15.870 1.00 87.06 303 LYS A CA 1
ATOM 2464 C C . LYS A 1 303 ? -8.993 -6.470 14.767 1.00 87.06 303 LYS A C 1
ATOM 2466 O O . LYS A 1 303 ? -8.964 -7.693 14.687 1.00 87.06 303 LYS A O 1
ATOM 2471 N N . ILE A 1 304 ? -9.677 -5.702 13.912 1.00 86.56 304 ILE A N 1
ATOM 2472 C CA . ILE A 1 304 ? -10.391 -6.234 12.736 1.00 86.56 304 ILE A CA 1
ATOM 2473 C C . ILE A 1 304 ? -9.408 -6.947 11.803 1.00 86.56 304 ILE A C 1
ATOM 2475 O O . ILE A 1 304 ? -9.659 -8.081 11.399 1.00 86.56 304 ILE A O 1
ATOM 2479 N N . SER A 1 305 ? -8.279 -6.306 11.501 1.00 86.38 305 SER A N 1
ATOM 2480 C CA . SER A 1 305 ? -7.267 -6.828 10.582 1.00 86.38 305 SER A CA 1
ATOM 2481 C C . SER A 1 305 ? -6.604 -8.115 11.080 1.00 86.38 305 SER A C 1
ATOM 2483 O O . SER A 1 305 ? -6.302 -8.973 10.260 1.00 86.38 305 SER A O 1
ATOM 2485 N N . ILE A 1 306 ? -6.431 -8.310 12.393 1.00 82.75 306 ILE A N 1
ATOM 2486 C CA . ILE A 1 306 ? -5.833 -9.544 12.946 1.00 82.75 306 ILE A CA 1
ATOM 2487 C C . ILE A 1 306 ? -6.605 -10.804 12.522 1.00 82.75 306 ILE A C 1
ATOM 2489 O O . ILE A 1 306 ? -5.990 -11.846 12.336 1.00 82.75 306 ILE A O 1
ATOM 2493 N N . VAL A 1 307 ? -7.928 -10.712 12.349 1.00 80.75 307 VAL A N 1
ATOM 2494 C CA . VAL A 1 307 ? -8.780 -11.869 12.014 1.00 80.75 307 VAL A CA 1
ATOM 2495 C C . VAL A 1 307 ? -9.385 -11.816 10.607 1.00 80.75 307 VAL A C 1
ATOM 2497 O O . VAL A 1 307 ? -9.902 -12.823 10.145 1.00 80.75 307 VAL A O 1
ATOM 2500 N N . ASN A 1 308 ? -9.328 -10.669 9.917 1.00 82.62 308 ASN A N 1
ATOM 2501 C CA . ASN A 1 308 ? -9.904 -10.489 8.572 1.00 82.62 308 ASN A CA 1
ATOM 2502 C C . ASN A 1 308 ? -8.863 -10.104 7.501 1.00 82.62 308 ASN A C 1
ATOM 2504 O O . ASN A 1 308 ? -9.241 -9.650 6.421 1.00 82.62 308 ASN A O 1
ATOM 2508 N N . SER A 1 309 ? -7.561 -10.200 7.788 1.00 83.06 309 SER A N 1
ATOM 2509 C CA . SER A 1 309 ? -6.515 -9.962 6.784 1.00 83.06 309 SER A CA 1
ATOM 2510 C C . SER A 1 309 ? -5.957 -11.275 6.250 1.00 83.06 309 SER A C 1
ATOM 2512 O O . SER A 1 309 ? -5.758 -12.229 6.996 1.00 83.06 309 SER A O 1
ATOM 2514 N N . HIS A 1 310 ? -5.677 -11.305 4.947 1.00 83.38 310 HIS A N 1
ATOM 2515 C CA . HIS A 1 310 ? -5.100 -12.467 4.280 1.00 83.38 310 HIS A CA 1
ATOM 2516 C C . HIS A 1 310 ? -3.689 -12.147 3.798 1.00 83.38 310 HIS A C 1
ATOM 2518 O O . HIS A 1 310 ? -3.446 -11.125 3.148 1.00 83.38 310 HIS A O 1
ATOM 2524 N N . THR A 1 311 ? -2.752 -13.050 4.083 1.00 82.00 311 THR A N 1
ATOM 2525 C CA . THR A 1 311 ? -1.381 -12.945 3.578 1.00 82.00 311 THR A CA 1
ATOM 2526 C C . THR A 1 311 ? -1.272 -13.644 2.231 1.00 82.00 311 THR A C 1
ATOM 2528 O O . THR A 1 311 ? -1.452 -14.854 2.123 1.00 82.00 311 THR A O 1
ATOM 2531 N N . ILE A 1 312 ? -0.915 -12.891 1.190 1.00 78.38 312 ILE A N 1
ATOM 2532 C CA . ILE A 1 312 ? -0.680 -13.453 -0.141 1.00 78.38 312 ILE A CA 1
ATOM 2533 C C . ILE A 1 312 ? 0.781 -13.896 -0.241 1.00 78.38 312 ILE A C 1
ATOM 2535 O O . ILE A 1 312 ? 1.695 -13.075 -0.340 1.00 78.38 312 ILE A O 1
ATOM 2539 N N . LEU A 1 313 ? 1.005 -15.210 -0.251 1.00 71.06 313 LEU A N 1
ATOM 2540 C CA . LEU A 1 313 ? 2.322 -15.793 -0.488 1.00 71.06 313 LEU A CA 1
ATOM 2541 C C . LEU A 1 313 ? 2.510 -16.054 -1.984 1.00 71.06 313 LEU A C 1
ATOM 2543 O O . LEU A 1 313 ? 1.848 -16.905 -2.578 1.00 71.06 313 LEU A O 1
ATOM 2547 N N . LEU A 1 314 ? 3.461 -15.355 -2.607 1.00 61.88 314 LEU A N 1
ATOM 2548 C CA . LEU A 1 314 ? 3.930 -15.743 -3.934 1.00 61.88 314 LEU A CA 1
ATOM 2549 C C . LEU A 1 314 ? 4.668 -17.069 -3.802 1.00 61.88 314 LEU A C 1
ATOM 2551 O O . LEU A 1 314 ? 5.743 -17.135 -3.201 1.00 61.88 314 LEU A O 1
ATOM 2555 N N . LYS A 1 315 ? 4.076 -18.123 -4.366 1.00 45.81 315 LYS A N 1
ATOM 2556 C CA . LYS A 1 315 ? 4.670 -19.453 -4.445 1.00 45.81 315 LYS A CA 1
ATOM 2557 C C . LYS A 1 315 ? 5.988 -19.340 -5.217 1.00 45.81 315 LYS A C 1
ATOM 2559 O O . LYS A 1 315 ? 6.012 -19.398 -6.444 1.00 45.81 315 LYS A O 1
ATOM 2564 N N . LYS A 1 316 ? 7.105 -19.143 -4.505 1.00 43.66 316 LYS A N 1
ATOM 2565 C CA . LYS A 1 316 ? 8.429 -19.443 -5.055 1.00 43.66 316 LYS A CA 1
ATOM 2566 C C . LYS A 1 316 ? 8.362 -20.895 -5.514 1.00 43.66 316 LYS A C 1
ATOM 2568 O O . LYS A 1 316 ? 7.773 -21.720 -4.816 1.00 43.66 316 LYS A O 1
ATOM 2573 N N . VAL A 1 317 ? 8.947 -21.207 -6.671 1.00 41.50 317 VAL A N 1
ATOM 2574 C CA . VAL A 1 317 ? 9.326 -22.587 -6.991 1.00 41.50 317 VAL A CA 1
ATOM 2575 C C . VAL A 1 317 ? 10.117 -23.063 -5.787 1.00 41.50 317 VAL A C 1
ATOM 2577 O O . VAL A 1 317 ? 11.224 -22.587 -5.550 1.00 41.50 317 VAL A O 1
ATOM 2580 N N . VAL A 1 318 ? 9.479 -23.872 -4.950 1.00 38.44 318 VAL A N 1
ATOM 2581 C CA . VAL A 1 318 ? 10.063 -24.375 -3.722 1.00 38.44 318 VAL A CA 1
ATOM 2582 C C . VAL A 1 318 ? 11.181 -25.301 -4.183 1.00 38.44 318 VAL A C 1
ATOM 2584 O O . VAL A 1 318 ? 10.874 -26.329 -4.789 1.00 38.44 318 VAL A O 1
ATOM 2587 N N . PRO A 1 319 ? 12.470 -24.967 -3.988 1.00 41.72 319 PRO A N 1
ATOM 2588 C CA . PRO A 1 319 ? 13.518 -25.939 -4.252 1.00 41.72 319 PRO A CA 1
ATOM 2589 C C . PRO A 1 319 ? 13.225 -27.145 -3.356 1.00 41.72 319 PRO A C 1
ATOM 2591 O O . PRO A 1 319 ? 12.832 -26.945 -2.204 1.00 41.72 319 PRO A O 1
ATOM 2594 N N . ASN A 1 320 ? 13.409 -28.372 -3.853 1.00 43.88 320 ASN A N 1
ATOM 2595 C CA . ASN A 1 320 ? 13.098 -29.624 -3.138 1.00 43.88 320 ASN A CA 1
ATOM 2596 C C . ASN A 1 320 ? 13.566 -29.656 -1.663 1.00 43.88 320 ASN A C 1
ATOM 2598 O O . ASN A 1 320 ? 12.968 -30.348 -0.845 1.00 43.88 320 ASN A O 1
ATOM 2602 N N . PHE A 1 321 ? 14.565 -28.845 -1.302 1.00 40.97 321 PHE A N 1
ATOM 2603 C CA . PHE A 1 321 ? 15.021 -28.605 0.066 1.00 40.97 321 PHE A CA 1
ATOM 2604 C C . PHE A 1 321 ? 13.931 -28.139 1.061 1.00 40.97 321 PHE A C 1
ATOM 2606 O O . PHE A 1 321 ? 13.934 -28.573 2.213 1.00 40.97 321 PHE A O 1
ATOM 2613 N N . MET A 1 322 ? 12.963 -27.305 0.659 1.00 39.59 322 MET A N 1
ATOM 2614 C CA . MET A 1 322 ? 11.888 -26.874 1.575 1.00 39.59 322 MET A CA 1
ATOM 2615 C C . MET A 1 322 ? 10.797 -27.944 1.738 1.00 39.59 322 MET A C 1
ATOM 2617 O O . MET A 1 322 ? 10.117 -27.951 2.755 1.00 39.59 322 MET A O 1
ATOM 2621 N N . ILE A 1 323 ? 10.647 -28.876 0.785 1.00 46.00 323 ILE A N 1
ATOM 2622 C CA . ILE A 1 323 ? 9.734 -30.026 0.925 1.00 46.00 323 ILE A CA 1
ATOM 2623 C C . ILE A 1 323 ? 10.277 -30.992 1.984 1.00 46.00 323 ILE A C 1
ATOM 2625 O O . ILE A 1 323 ? 9.511 -31.505 2.795 1.00 46.00 323 ILE A O 1
ATOM 2629 N N . SER A 1 324 ? 11.598 -31.190 2.041 1.00 43.72 324 SER A N 1
ATOM 2630 C CA . SER A 1 324 ? 12.243 -31.897 3.156 1.00 43.72 324 SER A CA 1
ATOM 2631 C C . SER A 1 324 ? 12.083 -31.162 4.489 1.00 43.72 324 SER A C 1
ATOM 2633 O O . SER A 1 324 ? 11.887 -31.819 5.504 1.00 43.72 324 SER A O 1
ATOM 2635 N N . TYR A 1 325 ? 12.084 -29.824 4.490 1.00 42.16 325 TYR A N 1
ATOM 2636 C CA . TYR A 1 325 ? 11.866 -29.019 5.699 1.00 42.16 325 TYR A CA 1
ATOM 2637 C C . TYR A 1 325 ? 10.406 -29.051 6.179 1.00 42.16 325 TYR A C 1
ATOM 2639 O O . TYR A 1 325 ? 10.164 -29.160 7.372 1.00 42.16 325 TYR A O 1
ATOM 2647 N N . LEU A 1 326 ? 9.432 -29.037 5.263 1.00 43.69 326 LEU A N 1
ATOM 2648 C CA . LEU A 1 326 ? 8.006 -29.222 5.565 1.00 43.69 326 LEU A CA 1
ATOM 2649 C C . LEU A 1 326 ? 7.707 -30.647 6.043 1.00 43.69 326 LEU A C 1
ATOM 2651 O O . LEU A 1 326 ? 6.912 -30.823 6.958 1.00 43.69 326 LEU A O 1
ATOM 2655 N N . LYS A 1 327 ? 8.384 -31.661 5.487 1.00 43.59 327 LYS A N 1
ATOM 2656 C CA . LYS A 1 327 ? 8.348 -33.023 6.038 1.00 43.59 327 LYS A CA 1
ATOM 2657 C C . LYS A 1 327 ? 8.931 -33.070 7.449 1.00 43.59 327 LYS A C 1
ATOM 2659 O O . LYS A 1 327 ? 8.354 -33.731 8.292 1.00 43.59 327 LYS A O 1
ATOM 2664 N N . TRP A 1 328 ? 10.017 -32.351 7.724 1.00 39.19 328 TRP A N 1
ATOM 2665 C CA . TRP A 1 328 ? 10.573 -32.252 9.077 1.00 39.19 328 TRP A CA 1
ATOM 2666 C C . TRP A 1 328 ? 9.634 -31.514 10.042 1.00 39.19 328 TRP A C 1
ATOM 2668 O O . TRP A 1 328 ? 9.430 -31.977 11.155 1.00 39.19 328 TRP A O 1
ATOM 2678 N N . ALA A 1 329 ? 9.001 -30.423 9.605 1.00 39.81 329 ALA A N 1
ATOM 2679 C CA . ALA A 1 329 ? 8.058 -29.649 10.413 1.00 39.81 329 ALA A CA 1
ATOM 2680 C C . ALA A 1 329 ? 6.772 -30.428 10.750 1.00 39.81 329 ALA A C 1
ATOM 2682 O O . ALA A 1 329 ? 6.218 -30.238 11.823 1.00 39.81 329 ALA A O 1
ATOM 2683 N N . LEU A 1 330 ? 6.338 -31.342 9.875 1.00 42.06 330 LEU A N 1
ATOM 2684 C CA . LEU A 1 330 ? 5.233 -32.274 10.144 1.00 42.06 330 LEU A CA 1
ATOM 2685 C C . LEU A 1 330 ? 5.621 -33.435 11.079 1.00 42.06 330 LEU A C 1
ATOM 2687 O O . LEU A 1 330 ? 4.738 -34.122 11.573 1.00 42.06 330 LEU A O 1
ATOM 2691 N N . TYR A 1 331 ? 6.917 -33.673 11.310 1.00 38.47 331 TYR A N 1
ATOM 2692 C CA . TYR A 1 331 ? 7.418 -34.706 12.230 1.00 38.47 331 TYR A CA 1
ATOM 2693 C C . TYR A 1 331 ? 7.772 -34.161 13.623 1.00 38.47 331 TYR A C 1
ATOM 2695 O O . TYR A 1 331 ? 8.050 -34.945 14.525 1.00 38.47 331 TYR A O 1
ATOM 2703 N N . VAL A 1 332 ? 7.762 -32.837 13.807 1.00 35.25 332 VAL A N 1
ATOM 2704 C CA . VAL A 1 332 ? 7.957 -32.174 15.104 1.00 35.25 332 VAL A CA 1
ATOM 2705 C C . VAL A 1 332 ? 6.597 -31.657 15.584 1.00 35.25 332 VAL A C 1
ATOM 2707 O O . VAL A 1 332 ? 6.367 -30.457 15.723 1.00 35.25 332 VAL A O 1
ATOM 2710 N N . GLU A 1 333 ? 5.663 -32.583 15.802 1.00 33.47 333 GLU A N 1
ATOM 2711 C CA . GLU A 1 333 ? 4.514 -32.353 16.680 1.00 33.47 333 GLU A CA 1
ATOM 2712 C C . GLU A 1 333 ? 5.059 -32.247 18.111 1.00 33.47 333 GLU A C 1
ATOM 2714 O O . GLU A 1 333 ? 5.298 -33.270 18.734 1.00 33.47 333 GLU A O 1
ATOM 2719 N N . ASP A 1 334 ? 5.403 -31.028 18.548 1.00 31.06 334 ASP A N 1
ATOM 2720 C CA . ASP A 1 334 ? 5.400 -30.594 19.967 1.00 31.06 334 ASP A CA 1
ATOM 2721 C C . ASP A 1 334 ? 5.965 -29.175 20.200 1.00 31.06 334 ASP A C 1
ATOM 2723 O O . ASP A 1 334 ? 6.121 -28.743 21.342 1.00 31.06 334 ASP A O 1
ATOM 2727 N N . PHE A 1 335 ? 6.225 -28.377 19.155 1.00 27.81 335 PHE A N 1
ATOM 2728 C CA . PHE A 1 335 ? 6.528 -26.951 19.340 1.00 27.81 335 PHE A CA 1
ATOM 2729 C C . PHE A 1 335 ? 5.513 -26.052 18.635 1.00 27.81 335 PHE A C 1
ATOM 2731 O O . PHE A 1 335 ? 5.547 -25.848 17.424 1.00 27.81 335 PHE A O 1
ATOM 2738 N N . VAL A 1 336 ? 4.618 -25.510 19.461 1.00 31.67 336 VAL A N 1
ATOM 2739 C CA . VAL A 1 336 ? 3.605 -24.495 19.164 1.00 31.67 336 VAL A CA 1
ATOM 2740 C C . VAL A 1 336 ? 4.193 -23.356 18.326 1.00 31.67 336 VAL A C 1
ATOM 2742 O O . VAL A 1 336 ? 4.972 -22.548 18.829 1.00 31.67 336 VAL A O 1
ATOM 2745 N N . TRP A 1 337 ? 3.768 -23.266 17.067 1.00 26.22 337 TRP A N 1
ATOM 2746 C CA . TRP A 1 337 ? 3.742 -22.020 16.307 1.00 26.22 337 TRP A CA 1
ATOM 2747 C C . TRP A 1 337 ? 2.442 -21.959 15.508 1.00 26.22 337 TRP A C 1
ATOM 2749 O O . TRP A 1 337 ? 2.225 -22.739 14.582 1.00 26.22 337 TRP A O 1
ATOM 2759 N N . ASP A 1 338 ? 1.590 -21.010 15.892 1.00 27.23 338 ASP A N 1
ATOM 2760 C CA . ASP A 1 338 ? 0.354 -20.640 15.212 1.00 27.23 338 ASP A CA 1
ATOM 2761 C C . ASP A 1 338 ? 0.650 -20.144 13.787 1.00 27.23 338 ASP A C 1
ATOM 2763 O O . ASP A 1 338 ? 0.922 -18.965 13.553 1.00 27.23 338 ASP A O 1
ATOM 2767 N N . LEU A 1 339 ? 0.593 -21.049 12.809 1.00 24.27 339 LEU A N 1
ATOM 2768 C CA . LEU A 1 339 ? 0.453 -20.712 11.394 1.00 24.27 339 LEU A CA 1
ATOM 2769 C C . LEU A 1 339 ? -1.006 -20.951 10.994 1.00 24.27 339 LEU A C 1
ATOM 2771 O O . LEU A 1 339 ? -1.380 -22.011 10.496 1.00 24.27 339 LEU A O 1
ATOM 2775 N N . LEU A 1 340 ? -1.842 -19.941 11.225 1.00 22.02 340 LEU A N 1
ATOM 2776 C CA . LEU A 1 340 ? -3.182 -19.875 10.651 1.00 22.02 340 LEU A CA 1
ATOM 2777 C C . LEU A 1 340 ? -3.056 -19.620 9.144 1.00 22.02 340 LEU A C 1
ATOM 2779 O O . LEU A 1 340 ? -2.854 -18.497 8.687 1.00 22.02 340 LEU A O 1
ATOM 2783 N N . VAL A 1 341 ? -3.143 -20.705 8.377 1.00 23.83 341 VAL A N 1
ATOM 2784 C CA . VAL A 1 341 ? -3.521 -20.683 6.964 1.00 23.83 341 VAL A CA 1
ATOM 2785 C C . VAL A 1 341 ? -5.046 -20.703 6.917 1.00 23.83 341 VAL A C 1
ATOM 2787 O O . VAL A 1 341 ? -5.627 -21.771 7.094 1.00 23.83 341 VAL A O 1
ATOM 2790 N N . VAL A 1 342 ? -5.673 -19.542 6.687 1.00 27.30 342 VAL A N 1
ATOM 2791 C CA . VAL A 1 342 ? -7.050 -19.415 6.167 1.00 27.30 342 VAL A CA 1
ATOM 2792 C C . VAL A 1 342 ? -7.138 -18.227 5.211 1.00 27.30 342 VAL A C 1
ATOM 2794 O O . VAL A 1 342 ? -6.769 -17.092 5.598 1.00 27.30 342 VAL A O 1
#

Radius of gyration: 25.9 Å; chains: 1; bounding box: 71×56×64 Å

Sequence (342 aa):
MKLKLYCQKAKCLAALGSSIKNDVLREIDQIFKISKLSVEDTNFVLNIIRKTKAAVASMKQFKPNNQQFLQEKEQYNKIINDREKVDPFDFVEIKLTENMGRGLFAKTNFKAGDLVLVEKPCLIGPHFSNQYVFCSQCLSVAWTGIPCETCHDYIFCSLKCKTMAWKEYHFIDCSITPYLILCDRHIPELIHMNLKFVISLMKDYKTIDELKYKLNIPKNDQVEIVNDKPELKINLLNKLMSLSHNLPMHRNFIPIMFTVKALICMVKYTSFFSEKLKDMQCEDFSKNEDFLFIGSLLLRLAKISIVNSHTILLKKVVPNFMISYLKWALYVEDFVWDLLVV